Protein AF-A0A914Z5S1-F1 (afdb_monomer)

Foldseek 3Di:
DPDDPLLVVLVVLLVVLLVVLVVVVPPVLLVVLLLVCVVVVLVVVLCVQQVDDDCLQPLPDFSPCLQPQLSVLLLQLCCCQVLVQFAAKHWDKDQQPDPDPLDPDRIFIEIAAGDALFDLVCLDPPNVVPPNVVLQLVQLLQLVVLVCVSVVHDHDSVSNSVLSVLLVVVRSCSSPQLHDDPVRVVPQVLQFDKDFLLPQPQDSHNSLSNVVSNCVSVVNCPDDSVCNRRGIHTYNHSVSSVVVSVVCVVSDSRSVSNNSSSSSSLSCSVSTNGPDPPNDRSNPRDDPPDDDDDPPPDDDPDDDDPQDPPLQRVDDSPDSVNSSSVSVVVSCVPSVVSVVVVVCCVVQVDPVSNVVVVD

Sequence (359 aa):
MLQSSAINKTLSFYSACKKKSKAKMDKNFKEIKKDGSIVTEILKKFETLTGYKFNWCDMNAINNNAGDPKILAKALAYLSIEYFVDTLVSPSVDVNPKRDSRFASNFSLNFGQSGLTFLKPYYQPGVWEKFTYPTIKKNMLQLFKDYANLVGIECKLGVLEYHIENAIEFEHNLAMNFSATDDELRNNSREINPMEIGEIPYQFLDWKIYVSEISNLTGVNFIDESEIEKYWIMMSEPKKMEELEKYLTKVGMDTVVKYLYYRLLLSQVDDLVYENDKYIPLQKFETSNFGGGQKRKNGNINKFDEDDDPFMSKFGDKDSEAAEIRCTSFTMSYFSYANSRIFTETLYPTSAARTAFKK

Solvent-accessible surface area (backbone atoms only — not comparable to full-atom values): 20781 Å² total; per-residue (Å²): 131,88,82,42,74,61,46,54,49,48,52,50,49,36,54,50,43,37,51,51,51,52,37,67,64,36,74,65,39,54,58,75,28,56,70,29,58,70,58,54,51,54,51,49,50,52,25,68,75,47,67,48,67,96,46,68,53,41,89,81,64,71,48,90,62,46,81,37,21,58,38,48,15,49,48,52,29,47,32,34,71,78,64,68,43,38,40,82,55,24,81,46,77,45,72,39,91,65,90,42,88,91,47,93,48,74,52,33,50,32,38,40,54,48,40,67,78,54,58,66,75,49,66,35,88,75,39,18,77,74,51,40,50,61,49,51,54,54,49,51,53,49,52,52,49,42,49,26,61,51,74,70,49,84,58,53,64,72,46,35,50,52,54,48,51,53,35,52,52,49,51,47,44,44,54,69,72,36,33,80,50,76,75,54,64,70,40,62,75,60,42,64,39,74,42,33,51,66,68,58,83,67,69,72,41,31,56,62,54,23,53,50,42,44,29,59,76,70,70,47,84,86,69,60,80,93,48,44,49,70,38,66,33,28,36,29,50,61,71,33,52,55,53,40,49,60,44,48,69,73,69,36,38,51,50,52,53,51,38,52,51,51,54,53,52,56,74,43,48,91,56,57,58,72,95,54,98,77,72,75,70,69,67,81,60,62,87,73,94,72,83,80,91,75,81,80,73,92,65,84,87,65,83,78,58,98,68,67,51,86,86,66,51,79,47,55,86,80,45,75,62,41,35,49,53,52,28,48,50,50,40,48,70,79,34,40,68,45,46,50,48,54,51,48,47,67,79,28,73,45,72,67,52,50,53,64,71,76,110

Organism: NCBI:txid310955

Structure (mmCIF, N/CA/C/O backbone):
data_AF-A0A914Z5S1-F1
#
_entry.id   AF-A0A914Z5S1-F1
#
loop_
_atom_site.group_PDB
_atom_site.id
_atom_site.type_symbol
_atom_site.label_atom_id
_atom_site.label_alt_id
_atom_site.label_comp_id
_atom_site.label_asym_id
_atom_site.label_entity_id
_atom_site.label_seq_id
_atom_site.pdbx_PDB_ins_code
_atom_site.Cartn_x
_atom_site.Cartn_y
_atom_site.Cartn_z
_atom_site.occupancy
_atom_site.B_iso_or_equiv
_atom_site.auth_seq_id
_atom_site.auth_comp_id
_atom_site.auth_asym_id
_atom_site.auth_atom_id
_atom_site.pdbx_PDB_model_num
ATOM 1 N N . MET A 1 1 ? -3.632 1.318 -41.386 1.00 55.62 1 MET A N 1
ATOM 2 C CA . MET A 1 1 ? -3.160 1.016 -40.018 1.00 55.62 1 MET A CA 1
ATOM 3 C C . MET A 1 1 ? -3.079 -0.490 -39.865 1.00 55.62 1 MET A C 1
ATOM 5 O O . MET A 1 1 ? -4.090 -1.151 -40.057 1.00 55.62 1 MET A O 1
ATOM 9 N N . LEU A 1 2 ? -1.900 -1.040 -39.575 1.00 54.38 2 LEU A N 1
ATOM 10 C CA . LEU A 1 2 ? -1.790 -2.448 -39.183 1.00 54.38 2 LEU A CA 1
ATOM 11 C C . LEU A 1 2 ? -2.289 -2.544 -37.737 1.00 54.38 2 LEU A C 1
ATOM 13 O O . LEU A 1 2 ? -1.541 -2.232 -36.811 1.00 54.38 2 LEU A O 1
ATOM 17 N N . GLN A 1 3 ? -3.568 -2.883 -37.553 1.00 68.94 3 GLN A N 1
ATOM 18 C CA . GLN A 1 3 ? -4.166 -3.033 -36.226 1.00 68.94 3 GLN A CA 1
ATOM 19 C C . GLN A 1 3 ? -3.480 -4.186 -35.492 1.00 68.94 3 GLN A C 1
ATOM 21 O O . GLN A 1 3 ? -3.698 -5.358 -35.787 1.00 68.94 3 GLN A O 1
ATOM 26 N N . SER A 1 4 ? -2.602 -3.845 -34.553 1.00 85.06 4 SER A N 1
ATOM 27 C CA . SER A 1 4 ? -2.010 -4.817 -33.644 1.00 85.06 4 SER A CA 1
ATOM 28 C C . SER A 1 4 ? -2.976 -5.111 -32.498 1.00 85.06 4 SER A C 1
ATOM 30 O O . SER A 1 4 ? -3.783 -4.262 -32.113 1.00 85.06 4 SER A O 1
ATOM 32 N N . SER A 1 5 ? -2.849 -6.296 -31.899 1.00 91.06 5 SER A N 1
ATOM 33 C CA . SER A 1 5 ? -3.592 -6.655 -30.682 1.00 91.06 5 SER A CA 1
ATOM 34 C C . SER A 1 5 ? -3.418 -5.606 -29.571 1.00 91.06 5 SER A C 1
ATOM 36 O O . SER A 1 5 ? -4.389 -5.236 -28.917 1.00 91.06 5 SER A O 1
ATOM 38 N N . ALA A 1 6 ? -2.210 -5.047 -29.418 1.00 88.44 6 ALA A N 1
ATOM 39 C CA . ALA A 1 6 ? -1.930 -3.991 -28.445 1.00 88.44 6 ALA A CA 1
ATOM 40 C C . ALA A 1 6 ? -2.743 -2.712 -28.710 1.00 88.44 6 ALA A C 1
ATOM 42 O O . ALA A 1 6 ? -3.385 -2.209 -27.794 1.00 88.44 6 ALA A O 1
ATOM 43 N N . ILE A 1 7 ? -2.786 -2.232 -29.960 1.00 90.50 7 ILE A N 1
ATOM 44 C CA . ILE A 1 7 ? -3.586 -1.052 -30.334 1.00 90.50 7 ILE A CA 1
ATOM 45 C C . ILE A 1 7 ? -5.075 -1.313 -30.077 1.00 90.50 7 ILE A C 1
ATOM 47 O O . ILE A 1 7 ? -5.753 -0.476 -29.483 1.00 90.50 7 ILE A O 1
ATOM 51 N N . ASN A 1 8 ? -5.581 -2.490 -30.453 1.00 92.19 8 ASN A N 1
ATOM 52 C CA . ASN A 1 8 ? -6.988 -2.839 -30.243 1.00 92.19 8 ASN A CA 1
ATOM 53 C C . ASN A 1 8 ? -7.356 -2.895 -28.752 1.00 92.19 8 ASN A C 1
ATOM 55 O O . ASN A 1 8 ? -8.430 -2.423 -28.372 1.00 92.19 8 ASN A O 1
ATOM 59 N N . LYS A 1 9 ? -6.465 -3.408 -27.892 1.00 92.62 9 LYS A N 1
ATOM 60 C CA . LYS A 1 9 ? -6.649 -3.387 -26.433 1.00 92.62 9 LYS A CA 1
ATOM 61 C C . LYS A 1 9 ? -6.649 -1.963 -25.878 1.00 92.62 9 LYS A C 1
ATOM 63 O O . LYS A 1 9 ? -7.529 -1.645 -25.085 1.00 92.62 9 LYS A O 1
ATOM 68 N N . THR A 1 10 ? -5.741 -1.094 -26.327 1.00 91.62 10 THR A N 1
ATOM 69 C CA . THR A 1 10 ? -5.708 0.321 -25.915 1.00 91.62 10 THR A CA 1
ATOM 70 C C . THR A 1 10 ? -6.996 1.051 -26.286 1.00 91.62 10 THR A C 1
ATOM 72 O O . THR A 1 10 ? -7.574 1.734 -25.444 1.00 91.62 10 THR A O 1
ATOM 75 N N . LEU A 1 11 ? -7.492 0.863 -27.513 1.00 92.06 11 LEU A N 1
ATOM 76 C CA . LEU A 1 11 ? -8.757 1.455 -27.957 1.00 92.06 11 LEU A CA 1
ATOM 77 C C . LEU A 1 11 ? -9.951 0.898 -27.170 1.00 92.06 11 LEU A C 1
ATOM 79 O O . LEU A 1 11 ? -10.807 1.663 -26.733 1.00 92.06 11 LEU A O 1
ATOM 83 N N . SER A 1 12 ? -9.981 -0.415 -26.927 1.00 93.06 12 SER A N 1
ATOM 84 C CA . SER A 1 12 ? -11.036 -1.055 -26.128 1.00 93.06 12 SER A CA 1
ATOM 85 C C . SER A 1 12 ? -11.049 -0.533 -24.690 1.00 93.06 12 SER A C 1
ATOM 87 O O . SER A 1 12 ? -12.112 -0.195 -24.169 1.00 93.06 12 SER A O 1
ATOM 89 N N . PHE A 1 13 ? -9.872 -0.399 -24.067 1.00 91.62 13 PHE A N 1
ATOM 90 C CA . PHE A 1 13 ? -9.722 0.192 -22.739 1.00 91.62 13 PHE A CA 1
ATOM 91 C C . PHE A 1 13 ? -10.191 1.649 -22.721 1.00 91.62 13 PHE A C 1
ATOM 93 O O . PHE A 1 13 ? -10.981 2.023 -21.859 1.00 91.62 13 PHE A O 1
ATOM 100 N N . TYR A 1 14 ? -9.767 2.465 -23.691 1.00 90.19 14 TYR A N 1
ATOM 101 C CA . TYR A 1 14 ? -10.194 3.861 -23.813 1.00 90.19 14 TYR A CA 1
ATOM 102 C C . TYR A 1 14 ? -11.722 3.985 -23.890 1.00 90.19 14 TYR A C 1
ATOM 104 O O . TYR A 1 14 ? -12.332 4.757 -23.147 1.00 90.19 14 TYR A O 1
ATOM 112 N N . SER A 1 15 ? -12.362 3.187 -24.752 1.00 89.81 15 SER A N 1
ATOM 113 C CA . SER A 1 15 ? -13.819 3.169 -24.901 1.00 89.81 15 SER A CA 1
ATOM 114 C C . SER A 1 15 ? -14.530 2.706 -23.628 1.00 89.81 15 SER A C 1
ATOM 116 O O . SER A 1 15 ? -15.514 3.329 -23.223 1.00 89.81 15 SER A O 1
ATOM 118 N N . ALA A 1 16 ? -14.027 1.656 -22.971 1.00 85.38 16 ALA A N 1
ATOM 119 C CA . ALA A 1 16 ? -14.568 1.169 -21.704 1.00 85.38 16 ALA A CA 1
ATOM 120 C C . ALA A 1 16 ? -14.431 2.218 -20.589 1.00 85.38 16 ALA A C 1
ATOM 122 O O . ALA A 1 16 ? -15.398 2.477 -19.874 1.00 85.38 16 ALA A O 1
ATOM 123 N N . CYS A 1 17 ? -13.276 2.883 -20.498 1.00 82.31 17 CYS A N 1
ATOM 124 C CA . CYS A 1 17 ? -13.044 3.986 -19.575 1.00 82.31 17 CYS A CA 1
ATOM 125 C C . CYS A 1 17 ? -14.035 5.125 -19.819 1.00 82.31 17 CYS A C 1
ATOM 127 O O . CYS A 1 17 ? -14.708 5.548 -18.886 1.00 82.31 17 CYS A O 1
ATOM 129 N N . LYS A 1 18 ? -14.210 5.581 -21.068 1.00 83.62 18 LYS A N 1
ATOM 130 C CA . LYS A 1 18 ? -15.176 6.647 -21.386 1.00 83.62 18 LYS A CA 1
ATOM 131 C C . LYS A 1 18 ? -16.593 6.256 -21.000 1.00 83.62 18 LYS A C 1
ATOM 133 O O . LYS A 1 18 ? -17.319 7.077 -20.448 1.00 83.62 18 LYS A O 1
ATOM 138 N N . LYS A 1 19 ? -16.985 5.008 -21.274 1.00 80.50 19 LYS A N 1
ATOM 139 C CA . LYS A 1 19 ? -18.296 4.482 -20.884 1.00 80.50 19 LYS A CA 1
ATOM 140 C C . LYS A 1 19 ? -18.457 4.473 -19.362 1.00 80.50 19 LYS A C 1
ATOM 142 O O . LYS A 1 19 ? -19.482 4.944 -18.884 1.00 80.50 19 LYS A O 1
ATOM 147 N N . LYS A 1 20 ? -17.455 4.003 -18.607 1.00 73.75 20 LYS A N 1
ATOM 148 C CA . LYS A 1 20 ? -17.467 3.998 -17.131 1.00 73.75 20 LYS A CA 1
ATOM 149 C C . LYS A 1 20 ? -17.501 5.420 -16.563 1.00 73.75 20 LYS A C 1
ATOM 151 O O . LYS A 1 20 ? -18.291 5.684 -15.667 1.00 73.75 20 LYS A O 1
ATOM 156 N N . SER A 1 21 ? -16.701 6.339 -17.101 1.00 72.31 21 SER A N 1
ATOM 157 C CA . SER A 1 21 ? -16.663 7.746 -16.686 1.00 72.31 21 SER A CA 1
ATOM 158 C C . SER A 1 21 ? -17.982 8.464 -16.957 1.00 72.31 21 SER A C 1
ATOM 160 O O . SER A 1 21 ? -18.424 9.221 -16.109 1.00 72.31 21 SER A O 1
ATOM 162 N N . LYS A 1 22 ? -18.647 8.191 -18.087 1.00 70.12 22 LYS A N 1
ATOM 163 C CA . LYS A 1 22 ? -20.003 8.698 -18.349 1.00 70.12 22 LYS A CA 1
ATOM 164 C C . LYS A 1 22 ? -21.033 8.066 -17.416 1.00 70.12 22 LYS A C 1
ATOM 166 O O . LYS A 1 22 ? -21.823 8.783 -16.826 1.00 70.12 22 LYS A O 1
ATOM 171 N N . ALA A 1 23 ? -20.971 6.749 -17.211 1.00 66.44 23 ALA A N 1
ATOM 172 C CA . ALA A 1 23 ? -21.871 6.060 -16.290 1.00 66.44 23 ALA A CA 1
ATOM 173 C C . ALA A 1 23 ? -21.742 6.593 -14.855 1.00 66.44 23 ALA A C 1
ATOM 175 O O . ALA A 1 23 ? -22.764 6.773 -14.212 1.00 66.44 23 ALA A O 1
ATOM 176 N N . LYS A 1 24 ? -20.529 6.926 -14.376 1.00 63.53 24 LYS A N 1
ATOM 177 C CA . LYS A 1 24 ? -20.300 7.613 -13.085 1.00 63.53 24 LYS A CA 1
ATOM 178 C C . LYS A 1 24 ? -21.161 8.875 -12.912 1.00 63.53 24 LYS A C 1
ATOM 180 O O . LYS A 1 24 ? -21.503 9.213 -11.784 1.00 63.53 24 LYS A O 1
ATOM 185 N N . MET A 1 25 ? -21.504 9.544 -14.012 1.00 62.25 25 MET A N 1
ATOM 186 C CA . MET A 1 25 ? -22.325 10.758 -14.045 1.00 62.25 25 MET A CA 1
ATOM 187 C C . MET A 1 25 ? -23.833 10.453 -14.094 1.00 62.25 25 MET A C 1
ATOM 189 O O . MET A 1 25 ? -24.650 11.333 -13.828 1.00 62.25 25 MET A O 1
ATOM 193 N N . ASP A 1 26 ? -24.213 9.208 -14.391 1.00 59.75 26 ASP A N 1
ATOM 194 C CA . ASP A 1 26 ? -25.596 8.748 -14.448 1.00 59.75 26 ASP A CA 1
ATOM 195 C C . ASP A 1 26 ? -26.050 8.186 -13.090 1.00 59.75 26 ASP A C 1
ATOM 197 O O . ASP A 1 26 ? -25.311 7.491 -12.387 1.00 59.75 26 ASP A O 1
ATOM 201 N N . LYS A 1 27 ? -27.329 8.397 -12.742 1.00 60.88 27 LYS A N 1
ATOM 202 C CA . LYS A 1 27 ? -27.965 7.813 -11.540 1.00 60.88 27 LYS A CA 1
ATOM 203 C C . LYS A 1 27 ? -27.765 6.292 -11.432 1.00 60.88 27 LYS A C 1
ATOM 205 O O . LYS A 1 27 ? -27.622 5.776 -10.326 1.00 60.88 27 LYS A O 1
ATOM 210 N N . ASN A 1 28 ? -27.664 5.606 -12.570 1.00 59.41 28 ASN A N 1
ATOM 211 C CA . ASN A 1 28 ? -27.449 4.163 -12.657 1.00 59.41 28 ASN A CA 1
ATOM 212 C C . ASN A 1 28 ? -26.145 3.701 -11.985 1.00 59.41 28 ASN A C 1
ATOM 214 O O . ASN A 1 28 ? -26.068 2.571 -11.522 1.00 59.41 28 ASN A O 1
ATOM 218 N N . PHE A 1 29 ? -25.108 4.539 -11.897 1.00 61.66 29 PHE A N 1
ATOM 219 C CA . PHE A 1 29 ? -23.859 4.135 -11.245 1.00 61.66 29 PHE A CA 1
ATOM 220 C C . PHE A 1 29 ? -23.930 4.195 -9.720 1.00 61.66 29 PHE A C 1
ATOM 222 O O . PHE A 1 29 ? -23.341 3.342 -9.058 1.00 61.66 29 PHE A O 1
ATOM 229 N N . LYS A 1 30 ? -24.713 5.134 -9.164 1.00 66.44 30 LYS A N 1
ATOM 230 C CA . LYS A 1 30 ? -25.079 5.098 -7.739 1.00 66.44 30 LYS A CA 1
ATOM 231 C C . LYS A 1 30 ? -25.896 3.837 -7.431 1.00 66.44 30 LYS A C 1
ATOM 233 O O . LYS A 1 30 ? -25.696 3.250 -6.379 1.00 66.44 30 LYS A O 1
ATOM 238 N N . GLU A 1 31 ? -26.747 3.378 -8.355 1.00 66.81 31 GLU A N 1
ATOM 239 C CA . GLU A 1 31 ? -27.490 2.115 -8.207 1.00 66.81 31 GLU A CA 1
ATOM 240 C C . GLU A 1 31 ? -26.593 0.872 -8.280 1.00 66.81 31 GLU A C 1
ATOM 242 O O . GLU A 1 31 ? -26.719 0.002 -7.425 1.00 66.81 31 GLU A O 1
ATOM 247 N N . ILE A 1 32 ? -25.648 0.811 -9.227 1.00 66.06 32 ILE A N 1
ATOM 248 C CA . ILE A 1 32 ? -24.694 -0.312 -9.363 1.00 66.06 32 ILE A CA 1
ATOM 249 C C . ILE A 1 32 ? -23.839 -0.491 -8.102 1.00 66.06 32 ILE A C 1
ATOM 251 O O . ILE A 1 32 ? -23.458 -1.607 -7.774 1.00 66.06 32 ILE A O 1
ATOM 255 N N . LYS A 1 33 ? -23.524 0.602 -7.402 1.00 70.50 33 LYS A N 1
ATOM 256 C CA . LYS A 1 33 ? -22.693 0.585 -6.189 1.00 70.50 33 LYS A CA 1
ATOM 257 C C . LYS A 1 33 ? -23.486 0.554 -4.894 1.00 70.50 33 LYS A C 1
ATOM 259 O O . LYS A 1 33 ? -22.891 0.440 -3.827 1.00 70.50 33 LYS A O 1
ATOM 264 N N . LYS A 1 34 ? -24.812 0.677 -4.973 1.00 70.50 34 LYS A N 1
ATOM 265 C CA . LYS A 1 34 ? -25.685 0.852 -3.808 1.00 70.50 34 LYS A CA 1
ATOM 266 C C . LYS A 1 34 ? -25.568 -0.293 -2.808 1.00 70.50 34 LYS A C 1
ATOM 268 O O . LYS A 1 34 ? -25.746 -0.065 -1.619 1.00 70.50 34 LYS A O 1
ATOM 273 N N . ASP A 1 35 ? -25.306 -1.502 -3.290 1.00 74.19 35 ASP A N 1
ATOM 274 C CA . ASP A 1 35 ? -25.168 -2.687 -2.444 1.00 74.19 35 ASP A CA 1
ATOM 275 C C . ASP A 1 35 ? -23.749 -2.895 -1.895 1.00 74.19 35 ASP A C 1
ATOM 277 O O . ASP A 1 35 ? -23.543 -3.782 -1.071 1.00 74.19 35 ASP A O 1
ATOM 281 N N . GLY A 1 36 ? -22.770 -2.103 -2.348 1.00 77.75 36 GLY A N 1
ATOM 282 C CA . GLY A 1 36 ? -21.385 -2.184 -1.894 1.00 77.75 36 GLY A CA 1
ATOM 283 C C . GLY A 1 36 ? -20.659 -3.473 -2.247 1.00 77.75 36 GLY A C 1
ATOM 284 O O . GLY A 1 36 ? -19.553 -3.689 -1.754 1.00 77.75 36 GLY A O 1
ATOM 285 N N . SER A 1 37 ? -21.247 -4.312 -3.101 1.00 84.38 37 SER A N 1
ATOM 286 C CA . SE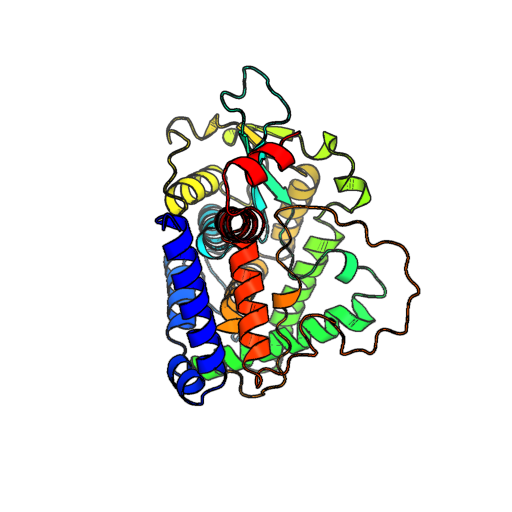R A 1 37 ? -20.810 -5.688 -3.354 1.00 84.38 37 SER A CA 1
ATOM 287 C C . SER A 1 37 ? -19.323 -5.804 -3.685 1.00 84.38 37 SER A C 1
ATOM 289 O O . SER A 1 37 ? -18.647 -6.660 -3.120 1.00 84.38 37 SER A O 1
ATOM 291 N N . ILE A 1 38 ? -18.792 -4.906 -4.522 1.00 83.25 38 ILE A N 1
ATOM 292 C CA . ILE A 1 38 ? -17.368 -4.871 -4.897 1.00 83.25 38 ILE A CA 1
ATOM 293 C C . ILE A 1 38 ? -16.481 -4.667 -3.662 1.00 83.25 38 ILE A C 1
ATOM 295 O O . ILE A 1 38 ? -15.580 -5.464 -3.402 1.00 83.25 38 ILE A O 1
ATOM 299 N N . VAL A 1 39 ? -16.746 -3.620 -2.877 1.00 86.00 39 VAL A N 1
ATOM 300 C CA . VAL A 1 39 ? -15.931 -3.283 -1.702 1.00 86.00 39 VAL A CA 1
ATOM 301 C C . VAL A 1 39 ? -16.059 -4.372 -0.637 1.00 86.00 39 VAL A C 1
ATOM 303 O O . VAL A 1 39 ? -15.055 -4.817 -0.083 1.00 86.00 39 VAL A O 1
ATOM 306 N N . THR A 1 40 ? -17.273 -4.863 -0.387 1.00 89.06 40 THR A N 1
ATOM 307 C CA . THR A 1 40 ? -17.513 -5.936 0.583 1.00 89.06 40 THR A CA 1
ATOM 308 C C . THR A 1 40 ? -16.845 -7.247 0.166 1.00 89.06 40 THR A C 1
ATOM 310 O O . THR A 1 40 ? -16.296 -7.942 1.021 1.00 89.06 40 THR A O 1
ATOM 313 N N . GLU A 1 41 ? -16.834 -7.596 -1.124 1.00 91.38 41 GLU A N 1
ATOM 314 C CA . GLU A 1 41 ? -16.133 -8.784 -1.626 1.00 91.38 41 GLU A CA 1
ATOM 315 C C . GLU A 1 41 ? -14.620 -8.669 -1.413 1.00 91.38 41 GLU A C 1
ATOM 317 O O . GLU A 1 41 ? -13.997 -9.612 -0.923 1.00 91.38 41 GLU A O 1
ATOM 322 N N . ILE A 1 42 ? -14.035 -7.512 -1.731 1.00 91.50 42 ILE A N 1
ATOM 323 C CA . ILE A 1 42 ? -12.602 -7.242 -1.556 1.00 91.50 42 ILE A CA 1
ATOM 324 C C . ILE A 1 42 ? -12.199 -7.366 -0.086 1.00 91.50 42 ILE A C 1
ATOM 326 O O . ILE A 1 42 ? -11.251 -8.087 0.240 1.00 91.50 42 ILE A O 1
ATOM 330 N N . LEU A 1 43 ? -12.948 -6.722 0.811 1.00 92.56 43 LEU A N 1
ATOM 331 C CA . LEU A 1 43 ? -12.684 -6.796 2.245 1.00 92.56 43 LEU A CA 1
ATOM 332 C C . LEU A 1 43 ? -12.876 -8.216 2.773 1.00 92.56 43 LEU A C 1
ATOM 334 O O . LEU A 1 43 ? -12.029 -8.700 3.514 1.00 92.56 43 LEU A O 1
ATOM 338 N N . LYS A 1 44 ? -13.913 -8.939 2.335 1.00 93.25 44 LYS A N 1
ATOM 339 C CA . LYS A 1 44 ? -14.130 -10.338 2.729 1.00 93.25 44 LYS A CA 1
ATOM 340 C C . LYS A 1 44 ? -13.016 -11.265 2.242 1.00 93.25 44 LYS A C 1
ATOM 342 O O . LYS A 1 44 ? -12.648 -12.191 2.966 1.00 93.25 44 LYS A O 1
ATOM 347 N N . LYS A 1 45 ? -12.465 -11.044 1.044 1.00 95.19 45 LYS A N 1
ATOM 348 C CA . LYS A 1 45 ? -11.281 -11.777 0.564 1.00 95.19 45 LYS A CA 1
ATOM 349 C C . LYS A 1 45 ? -10.078 -11.503 1.460 1.00 95.19 45 LYS A C 1
ATOM 351 O O . LYS A 1 45 ? -9.427 -12.455 1.882 1.00 95.19 45 LYS A O 1
ATOM 356 N N . PHE A 1 46 ? -9.848 -10.241 1.823 1.00 95.56 46 PHE A N 1
ATOM 357 C CA . PHE A 1 46 ? -8.792 -9.874 2.766 1.00 95.56 46 PHE A CA 1
ATOM 358 C C . PHE A 1 46 ? -9.001 -10.521 4.146 1.00 95.56 46 PHE A C 1
ATOM 360 O O . PHE A 1 46 ? -8.072 -11.133 4.673 1.00 95.56 46 PHE A O 1
ATOM 367 N N . GLU A 1 47 ? -10.225 -10.504 4.689 1.00 95.00 47 GLU A N 1
ATOM 368 C CA . GLU A 1 47 ? -10.569 -11.207 5.936 1.00 95.00 47 GLU A CA 1
ATOM 369 C C . GLU A 1 47 ? -10.332 -12.715 5.837 1.00 95.00 47 GLU A C 1
ATOM 371 O O . GLU A 1 47 ? -9.893 -13.339 6.795 1.00 95.00 47 GLU A O 1
ATOM 376 N N . THR A 1 48 ? -10.662 -13.327 4.699 1.00 95.25 48 THR A N 1
ATOM 377 C CA . THR A 1 48 ? -10.531 -14.778 4.501 1.00 95.25 48 THR A CA 1
ATOM 378 C C . THR A 1 48 ? -9.064 -15.186 4.421 1.00 95.25 48 THR A C 1
ATOM 380 O O . THR A 1 48 ? -8.677 -16.200 4.996 1.00 95.25 48 THR A O 1
ATOM 383 N N . LEU A 1 49 ? -8.247 -14.384 3.735 1.00 94.50 49 LEU A N 1
ATOM 384 C CA . LEU A 1 49 ? -6.814 -14.617 3.588 1.00 94.50 49 LEU A CA 1
ATOM 385 C C . LEU A 1 49 ? -6.067 -14.463 4.917 1.00 94.50 49 LEU A C 1
ATOM 387 O O . LEU A 1 49 ? -5.159 -15.238 5.216 1.00 94.50 49 LEU A O 1
ATOM 391 N N . THR A 1 50 ? -6.431 -13.443 5.693 1.00 95.25 50 THR A N 1
ATOM 392 C CA . THR A 1 50 ? -5.651 -13.012 6.861 1.00 95.25 50 THR A CA 1
ATOM 393 C C . THR A 1 50 ? -6.272 -13.432 8.193 1.00 95.25 50 THR A C 1
ATOM 395 O O . THR A 1 50 ? -5.604 -13.492 9.218 1.00 95.25 50 THR A O 1
ATOM 398 N N . GLY A 1 51 ? -7.574 -13.701 8.229 1.00 94.12 51 GLY A N 1
ATOM 399 C CA . GLY A 1 51 ? -8.328 -13.827 9.475 1.00 94.12 51 GLY A CA 1
ATOM 400 C C . GLY A 1 51 ? -8.521 -12.502 10.222 1.00 94.12 51 GLY A C 1
ATOM 401 O O . GLY A 1 51 ? -9.203 -12.495 11.249 1.00 94.12 51 GLY A O 1
ATOM 402 N N . TYR A 1 52 ? -7.970 -11.387 9.729 1.00 95.12 52 TYR A N 1
ATOM 403 C CA . TYR A 1 52 ? -8.195 -10.068 10.306 1.00 95.12 52 TYR A CA 1
ATOM 404 C C . TYR A 1 52 ? -9.644 -9.651 10.109 1.00 95.12 52 TYR A C 1
ATOM 406 O O . TYR A 1 52 ? -10.213 -9.833 9.038 1.00 95.12 52 TYR A O 1
ATOM 414 N N . LYS A 1 53 ? -10.241 -9.060 11.137 1.00 91.88 53 LYS A N 1
ATOM 415 C CA . LYS A 1 53 ? -11.606 -8.555 11.136 1.00 91.88 53 LYS A CA 1
ATOM 416 C C . LYS A 1 53 ? -11.627 -7.049 11.014 1.00 91.88 53 LYS A C 1
ATOM 418 O O . LYS A 1 53 ? -10.857 -6.348 11.674 1.00 91.88 53 LYS A O 1
ATOM 423 N N . PHE A 1 54 ? -12.560 -6.562 10.207 1.00 89.50 54 PHE A N 1
ATOM 424 C CA . PHE A 1 54 ? -12.888 -5.150 10.182 1.00 89.50 54 PHE A CA 1
ATOM 425 C C . PHE A 1 54 ? -13.560 -4.748 11.506 1.00 89.50 54 PHE A C 1
ATOM 427 O O . PHE A 1 54 ? -14.730 -5.045 11.741 1.00 89.50 54 PHE A O 1
ATOM 434 N N . ASN A 1 55 ? -12.819 -4.077 12.390 1.00 89.44 55 ASN A N 1
ATOM 435 C CA . ASN A 1 55 ? -13.254 -3.762 13.755 1.00 89.44 55 ASN A CA 1
ATOM 436 C C . ASN A 1 55 ? -13.162 -2.267 14.111 1.00 89.44 55 ASN A C 1
ATOM 438 O O . ASN A 1 55 ? -12.975 -1.904 15.267 1.00 89.44 55 ASN A O 1
ATOM 442 N N . TRP A 1 56 ? -13.315 -1.381 13.128 1.00 91.19 56 TRP A N 1
ATOM 443 C CA . TRP A 1 56 ? -13.219 0.076 13.310 1.00 91.19 56 TRP A CA 1
ATOM 444 C C . TRP A 1 56 ? -14.322 0.699 14.182 1.00 91.19 56 TRP A C 1
ATOM 446 O O . TRP A 1 56 ? -14.222 1.863 14.560 1.00 91.19 56 TRP A O 1
ATOM 456 N N . CYS A 1 57 ? -15.374 -0.057 14.492 1.00 89.75 57 CYS A N 1
ATOM 457 C CA . CYS A 1 57 ? -16.548 0.425 15.223 1.00 89.75 57 CYS A CA 1
ATOM 458 C C . CYS A 1 57 ? -16.691 -0.190 16.621 1.00 89.75 57 CYS A C 1
ATOM 460 O O . CYS A 1 57 ? -17.667 0.092 17.315 1.00 89.75 57 CYS A O 1
ATOM 462 N N . ASP A 1 58 ? -15.712 -0.992 17.047 1.00 89.31 58 ASP A N 1
ATOM 463 C CA . ASP A 1 58 ? -15.684 -1.634 18.357 1.00 89.31 58 ASP A CA 1
ATOM 464 C C . ASP A 1 58 ? -14.340 -1.378 19.050 1.00 89.31 58 ASP A C 1
ATOM 466 O O . ASP A 1 58 ? -13.294 -1.859 18.620 1.00 89.31 58 ASP A O 1
ATOM 470 N N . MET A 1 59 ? -14.403 -0.647 20.165 1.00 85.25 59 MET A N 1
ATOM 471 C CA . MET A 1 59 ? -13.248 -0.261 20.976 1.00 85.25 59 MET A CA 1
ATOM 472 C C . MET A 1 59 ? -12.522 -1.462 21.602 1.00 85.25 59 MET A C 1
ATOM 474 O O . MET A 1 59 ? -11.333 -1.376 21.900 1.00 85.25 59 MET A O 1
ATOM 478 N N . ASN A 1 60 ? -13.236 -2.567 21.834 1.00 84.94 60 ASN A N 1
ATOM 479 C CA . ASN A 1 60 ? -12.716 -3.741 22.538 1.00 84.94 60 ASN A CA 1
ATOM 480 C C . ASN A 1 60 ? -12.393 -4.904 21.598 1.00 84.94 60 ASN A C 1
ATOM 482 O O . ASN A 1 60 ? -11.838 -5.913 22.036 1.00 84.94 60 ASN A O 1
ATOM 486 N N . ALA A 1 61 ? -12.761 -4.800 20.322 1.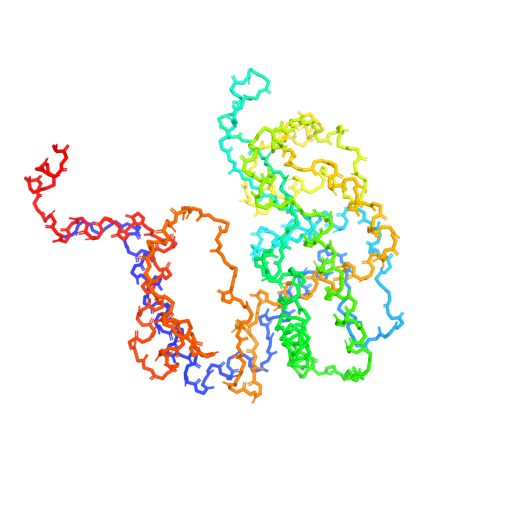00 84.62 61 ALA A N 1
ATOM 487 C CA . ALA A 1 61 ? -12.466 -5.840 19.359 1.00 84.62 61 ALA A CA 1
ATOM 488 C C . ALA A 1 61 ? -10.965 -5.871 19.077 1.00 84.62 61 ALA A C 1
ATOM 490 O O . ALA A 1 61 ? -10.378 -4.877 18.655 1.00 84.62 61 ALA A O 1
ATOM 491 N N . ILE A 1 62 ? -10.364 -7.046 19.244 1.00 80.94 62 ILE A N 1
ATOM 492 C CA . ILE A 1 62 ? -8.948 -7.286 18.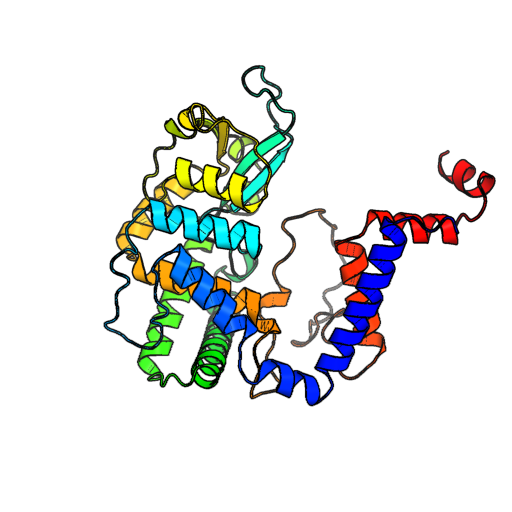980 1.00 80.94 62 ILE A CA 1
ATOM 493 C C . ILE A 1 62 ? -8.830 -8.330 17.878 1.00 80.94 62 ILE A C 1
ATOM 495 O O . ILE A 1 62 ? -9.518 -9.353 17.872 1.00 80.94 62 ILE A O 1
ATOM 499 N N . ASN A 1 63 ? -7.909 -8.089 16.955 1.00 87.75 63 ASN A N 1
ATOM 500 C CA . ASN A 1 63 ? -7.475 -9.097 16.004 1.00 87.75 63 ASN A CA 1
ATOM 501 C C . ASN A 1 63 ? -6.531 -10.093 16.695 1.00 87.75 63 ASN A C 1
ATOM 503 O O . ASN A 1 63 ? -5.336 -9.840 16.814 1.00 87.75 63 ASN A O 1
ATOM 507 N N . ASN A 1 64 ? -7.062 -11.235 17.145 1.00 81.31 64 ASN A N 1
ATOM 508 C CA . ASN A 1 64 ? -6.310 -12.234 17.928 1.00 81.31 64 ASN A CA 1
ATOM 509 C C . ASN A 1 64 ? -5.031 -12.747 17.243 1.00 81.31 64 ASN A C 1
ATOM 511 O O . ASN A 1 64 ? -4.086 -13.132 17.923 1.00 81.31 64 ASN A O 1
ATOM 515 N N . ASN A 1 65 ? -4.988 -12.712 15.910 1.00 86.56 65 ASN A N 1
ATOM 516 C CA . ASN A 1 65 ? -3.843 -13.156 15.120 1.00 86.56 65 ASN A CA 1
ATOM 517 C C . ASN A 1 65 ? -2.999 -11.994 14.567 1.00 86.56 65 ASN A C 1
ATOM 519 O O . ASN A 1 65 ? -2.124 -12.223 13.739 1.00 86.56 65 ASN A O 1
ATOM 523 N N . ALA A 1 66 ? -3.248 -10.747 14.989 1.00 86.50 66 ALA A N 1
ATOM 524 C CA . ALA A 1 66 ? -2.544 -9.570 14.466 1.00 86.50 66 ALA A CA 1
ATOM 525 C C . ALA A 1 66 ? -1.024 -9.640 14.658 1.00 86.50 66 ALA A C 1
ATOM 527 O O . ALA A 1 66 ? -0.279 -9.050 13.885 1.00 86.50 66 ALA A O 1
ATOM 528 N N . GLY A 1 67 ? -0.569 -10.358 15.688 1.00 88.81 67 GLY A N 1
ATOM 529 C CA . GLY A 1 67 ? 0.846 -10.567 15.982 1.00 88.81 67 GLY A CA 1
ATOM 530 C C . GLY A 1 67 ? 1.540 -11.656 15.166 1.00 88.81 67 GLY A C 1
ATOM 531 O O . GLY A 1 67 ? 2.732 -11.839 15.372 1.00 88.81 67 GLY A O 1
ATOM 532 N N . ASP A 1 68 ? 0.840 -12.399 14.302 1.00 96.06 68 ASP A N 1
ATOM 533 C CA . ASP A 1 68 ? 1.444 -13.492 13.530 1.00 96.06 68 ASP A CA 1
ATOM 534 C C . ASP A 1 68 ? 2.195 -12.946 12.293 1.00 96.06 68 ASP A C 1
ATOM 536 O O . ASP A 1 68 ? 1.552 -12.460 11.349 1.00 96.06 68 ASP A O 1
ATOM 540 N N . PRO A 1 69 ? 3.538 -13.069 12.233 1.00 97.06 69 PRO A N 1
ATOM 541 C CA . PRO A 1 69 ? 4.336 -12.573 11.109 1.00 97.06 69 PRO A CA 1
ATOM 542 C C . PRO A 1 69 ? 3.964 -13.207 9.763 1.00 97.06 69 PRO A C 1
ATOM 544 O O . PRO A 1 69 ? 4.139 -12.584 8.713 1.00 97.06 69 PRO A O 1
ATOM 547 N N . LYS A 1 70 ? 3.423 -14.433 9.774 1.00 98.00 70 LYS A N 1
ATOM 548 C CA . LYS A 1 70 ? 2.993 -15.160 8.571 1.00 98.00 70 LYS A CA 1
ATOM 549 C C . LYS A 1 70 ? 1.732 -14.562 7.977 1.00 98.00 70 LYS A C 1
ATOM 551 O O . LYS A 1 70 ? 1.585 -14.472 6.759 1.00 98.00 70 LYS A O 1
ATOM 556 N N . ILE A 1 71 ? 0.806 -14.163 8.842 1.00 97.75 71 ILE A N 1
ATOM 557 C CA . ILE A 1 71 ? -0.446 -13.538 8.427 1.00 97.75 71 ILE A CA 1
ATOM 558 C C . ILE A 1 71 ? -0.171 -12.119 7.938 1.00 97.75 71 ILE A C 1
ATOM 560 O O . ILE A 1 71 ? -0.708 -11.723 6.902 1.00 97.75 71 ILE A O 1
ATOM 564 N N . LEU A 1 72 ? 0.710 -11.379 8.620 1.00 97.81 72 LEU A N 1
ATOM 565 C CA . LEU A 1 72 ? 1.148 -10.074 8.137 1.00 97.81 72 LEU A CA 1
ATOM 566 C C . LEU A 1 72 ? 1.814 -10.183 6.758 1.00 97.81 72 LEU A C 1
ATOM 568 O O . LEU A 1 72 ? 1.463 -9.410 5.875 1.00 97.81 72 LEU A O 1
ATOM 572 N N . ALA A 1 73 ? 2.681 -11.175 6.534 1.00 98.06 73 ALA A N 1
ATOM 573 C CA . ALA A 1 73 ? 3.303 -11.423 5.231 1.00 98.06 73 ALA A CA 1
ATOM 574 C C . ALA A 1 73 ? 2.271 -11.574 4.107 1.00 98.06 73 ALA A C 1
ATOM 576 O O . ALA A 1 73 ? 2.344 -10.873 3.099 1.00 98.06 73 ALA A O 1
ATOM 577 N N . LYS A 1 74 ? 1.246 -12.404 4.317 1.00 97.88 74 LYS A N 1
ATOM 578 C CA . LYS A 1 74 ? 0.137 -12.560 3.364 1.00 97.88 74 LYS A CA 1
ATOM 579 C C . LYS A 1 74 ? -0.630 -11.262 3.142 1.00 97.88 74 LYS A C 1
ATOM 581 O O . LYS A 1 74 ? -0.953 -10.926 2.006 1.00 97.88 74 LYS A O 1
ATOM 586 N N . ALA A 1 75 ? -0.912 -10.530 4.220 1.00 98.00 75 ALA A N 1
ATOM 587 C CA . ALA A 1 75 ? -1.640 -9.269 4.158 1.00 98.00 75 ALA A CA 1
ATOM 588 C C . ALA A 1 75 ? -0.886 -8.223 3.324 1.00 98.00 75 ALA A C 1
ATOM 590 O O . ALA A 1 75 ? -1.475 -7.625 2.427 1.00 98.00 75 ALA A O 1
ATOM 591 N N . 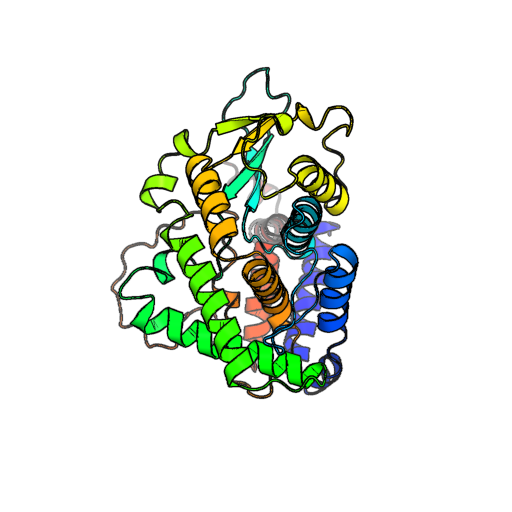LEU A 1 76 ? 0.411 -8.032 3.591 1.00 98.06 76 LEU A N 1
ATOM 592 C CA . LEU A 1 76 ? 1.245 -7.082 2.856 1.00 98.06 76 LEU A CA 1
ATOM 593 C C . LEU A 1 76 ? 1.375 -7.486 1.382 1.00 98.06 76 LEU A C 1
ATOM 595 O O . LEU A 1 76 ? 1.182 -6.642 0.512 1.00 98.06 76 LEU A O 1
ATOM 599 N N . ALA A 1 77 ? 1.622 -8.770 1.091 1.00 96.69 77 ALA A N 1
ATOM 600 C CA . ALA A 1 77 ? 1.785 -9.242 -0.288 1.00 96.69 77 ALA A CA 1
ATOM 601 C C . ALA A 1 77 ? 0.502 -9.042 -1.099 1.00 96.69 77 ALA A C 1
ATOM 603 O O . ALA A 1 77 ? 0.543 -8.534 -2.216 1.00 96.69 77 ALA A O 1
ATOM 604 N N . TYR A 1 78 ? -0.647 -9.379 -0.513 1.00 96.94 78 TYR A N 1
ATOM 605 C CA . TYR A 1 78 ? -1.945 -9.187 -1.148 1.00 96.94 78 TYR A CA 1
ATOM 606 C C . TYR A 1 78 ? -2.239 -7.711 -1.433 1.00 96.94 78 TYR A C 1
ATOM 608 O O . TYR A 1 78 ? -2.660 -7.378 -2.537 1.00 96.94 78 TYR A O 1
ATOM 616 N N . LEU A 1 79 ? -1.980 -6.810 -0.479 1.00 94.81 79 LEU A N 1
ATOM 617 C CA . LEU A 1 79 ? -2.180 -5.373 -0.690 1.00 94.81 79 LEU A CA 1
ATOM 618 C C . LEU A 1 79 ? -1.285 -4.825 -1.807 1.00 94.81 79 LEU A C 1
ATOM 620 O O . LEU A 1 79 ? -1.788 -4.148 -2.707 1.00 94.81 79 LEU A O 1
ATOM 624 N N . SER A 1 80 ? 0.007 -5.154 -1.787 1.00 92.44 80 SER A N 1
ATOM 625 C CA . SER A 1 80 ? 0.962 -4.681 -2.790 1.00 92.44 80 SER A CA 1
ATOM 626 C C . SER A 1 80 ? 0.689 -5.251 -4.183 1.00 92.44 80 SER A C 1
ATOM 628 O O . SER A 1 80 ? 0.718 -4.504 -5.155 1.00 92.44 80 SER A O 1
ATOM 630 N N . ILE A 1 81 ? 0.399 -6.549 -4.314 1.00 91.25 81 ILE A N 1
ATOM 631 C CA . ILE A 1 81 ? 0.313 -7.195 -5.635 1.00 91.25 81 ILE A CA 1
ATOM 632 C C . ILE A 1 81 ? -1.080 -7.096 -6.263 1.00 91.25 81 ILE A C 1
ATOM 634 O O . ILE A 1 81 ? -1.182 -6.807 -7.453 1.00 91.25 81 ILE A O 1
ATOM 638 N N . GLU A 1 82 ? -2.154 -7.297 -5.497 1.00 89.38 82 GLU A N 1
ATOM 639 C CA . GLU A 1 82 ? -3.519 -7.265 -6.051 1.00 89.38 82 GLU A CA 1
ATOM 640 C C . GLU A 1 82 ? -4.066 -5.837 -6.157 1.00 89.38 82 GLU A C 1
ATOM 642 O O . GLU A 1 82 ? -4.832 -5.527 -7.071 1.00 89.38 82 GLU A O 1
ATOM 647 N N . TYR A 1 83 ? -3.669 -4.951 -5.234 1.00 86.06 83 TYR A N 1
ATOM 648 C CA . TYR A 1 83 ? -4.229 -3.597 -5.136 1.00 86.06 83 TYR A CA 1
ATOM 649 C C . TYR A 1 83 ? -3.214 -2.476 -5.348 1.00 86.06 83 TYR A C 1
ATOM 651 O O . TYR A 1 83 ? -3.627 -1.317 -5.362 1.00 86.06 83 TYR A O 1
ATOM 659 N N . PHE A 1 84 ? -1.926 -2.783 -5.544 1.00 86.50 84 PHE A N 1
ATOM 660 C CA . PHE A 1 84 ? -0.860 -1.778 -5.664 1.00 86.50 84 PHE A CA 1
ATOM 661 C C . PHE A 1 84 ? -0.809 -0.827 -4.459 1.00 86.50 84 PHE A C 1
ATOM 663 O O . PHE A 1 84 ? -0.550 0.368 -4.596 1.00 86.50 84 PHE A O 1
ATOM 670 N N . VAL A 1 85 ? -1.103 -1.362 -3.271 1.00 89.69 85 VAL A N 1
ATOM 671 C CA . VAL A 1 85 ? -1.112 -0.624 -2.008 1.00 89.69 85 VAL A CA 1
ATOM 672 C C . VAL A 1 85 ? 0.067 -1.072 -1.164 1.00 89.69 85 VAL A C 1
ATOM 674 O O . VAL A 1 85 ? -0.042 -1.976 -0.335 1.00 89.69 85 VAL A O 1
ATOM 677 N N . ASP A 1 86 ? 1.193 -0.397 -1.347 1.00 93.44 86 ASP A N 1
ATOM 678 C CA . ASP A 1 86 ? 2.339 -0.583 -0.470 1.00 93.44 86 ASP A CA 1
ATOM 679 C C . ASP A 1 86 ? 2.077 0.067 0.891 1.00 93.44 86 ASP A C 1
ATOM 681 O O . ASP A 1 86 ? 1.493 1.148 0.989 1.00 93.44 86 ASP A O 1
ATOM 685 N N . THR A 1 87 ? 2.488 -0.610 1.964 1.00 95.62 87 THR A N 1
ATOM 686 C CA . THR A 1 87 ? 2.241 -0.147 3.338 1.00 95.62 87 THR A CA 1
ATOM 687 C C . THR A 1 87 ? 3.514 -0.176 4.163 1.00 95.62 87 THR A C 1
ATOM 689 O O . THR A 1 87 ? 4.265 0.779 4.100 1.00 95.62 87 THR A O 1
ATOM 692 N N . LEU A 1 88 ? 3.801 -1.227 4.931 1.00 96.56 88 LEU A N 1
ATOM 693 C CA . LEU A 1 88 ? 4.992 -1.256 5.793 1.00 96.56 88 LEU A CA 1
ATOM 694 C C . LEU A 1 88 ? 6.288 -1.430 4.993 1.00 96.56 88 LEU A C 1
ATOM 696 O O . LEU A 1 88 ? 7.287 -0.783 5.299 1.00 96.56 88 LEU A O 1
ATOM 700 N N . VAL A 1 89 ? 6.243 -2.270 3.958 1.00 95.12 89 VAL A N 1
ATOM 701 C CA . VAL A 1 89 ? 7.365 -2.623 3.082 1.00 95.12 89 VAL A CA 1
ATOM 702 C C . VAL A 1 89 ? 6.868 -2.576 1.642 1.00 95.12 89 VAL A C 1
ATOM 704 O O . VAL A 1 89 ? 5.798 -3.114 1.363 1.00 95.12 89 VAL A O 1
ATOM 707 N N . SER A 1 90 ? 7.638 -1.969 0.740 1.00 93.81 90 SER A N 1
ATOM 708 C CA . SER A 1 90 ? 7.267 -1.858 -0.679 1.00 93.81 90 SER A CA 1
ATOM 709 C C . SER A 1 90 ? 8.094 -2.832 -1.525 1.00 93.81 90 SER A C 1
ATOM 711 O O . SER A 1 90 ? 9.315 -2.656 -1.600 1.00 93.81 90 SER A O 1
ATOM 713 N N . PRO A 1 91 ? 7.499 -3.865 -2.146 1.00 94.06 91 PRO A N 1
ATOM 714 C CA . PRO A 1 91 ? 8.215 -4.753 -3.049 1.00 94.06 91 PRO A CA 1
ATOM 715 C C . PRO A 1 91 ? 8.347 -4.123 -4.441 1.00 94.06 91 PRO A C 1
ATOM 717 O O . PRO A 1 91 ? 7.391 -3.594 -5.002 1.00 94.06 91 PRO A O 1
ATOM 720 N N . SER A 1 92 ? 9.528 -4.217 -5.045 1.00 90.81 92 SER A N 1
ATOM 721 C CA . SER A 1 92 ? 9.745 -3.807 -6.433 1.00 90.81 92 SER A CA 1
ATOM 722 C C . SER A 1 92 ? 10.784 -4.684 -7.120 1.00 90.81 92 SER A C 1
ATOM 724 O O . SER A 1 92 ? 11.560 -5.378 -6.472 1.00 90.81 92 SER A O 1
ATOM 726 N N . VAL A 1 93 ? 10.810 -4.662 -8.450 1.00 88.56 93 VAL A N 1
ATOM 727 C CA . VAL A 1 93 ? 11.876 -5.287 -9.235 1.00 88.56 93 VAL A CA 1
ATOM 728 C C . VAL A 1 93 ? 12.578 -4.190 -10.008 1.00 88.56 93 VAL A C 1
ATOM 730 O O . VAL A 1 93 ? 11.938 -3.456 -10.760 1.00 88.56 93 VAL A O 1
ATOM 733 N N . ASP A 1 94 ? 13.889 -4.089 -9.834 1.00 85.19 94 ASP A N 1
ATOM 734 C CA . ASP A 1 94 ? 14.712 -3.120 -10.555 1.00 85.19 94 ASP A CA 1
ATOM 735 C C . ASP A 1 94 ? 15.997 -3.778 -11.054 1.00 85.19 94 ASP A C 1
ATOM 737 O O . ASP A 1 94 ? 16.330 -4.907 -10.684 1.00 85.19 94 ASP A O 1
ATOM 741 N N . VAL A 1 95 ? 16.704 -3.078 -11.934 1.00 83.31 95 VAL A N 1
ATOM 742 C CA . VAL A 1 95 ? 18.025 -3.456 -12.410 1.00 83.31 95 VAL A CA 1
ATOM 743 C C . VAL A 1 95 ? 18.934 -3.639 -11.214 1.00 83.31 95 VAL A C 1
ATOM 745 O O . VAL A 1 95 ? 19.075 -2.752 -10.378 1.00 83.31 95 VAL A O 1
ATOM 748 N N . ASN A 1 96 ? 19.610 -4.776 -11.174 1.00 81.25 96 ASN A N 1
ATOM 749 C CA . ASN A 1 96 ? 20.584 -5.028 -10.144 1.00 81.25 96 ASN A CA 1
ATOM 750 C C . ASN A 1 96 ? 21.798 -4.094 -10.341 1.00 81.25 96 ASN A C 1
ATOM 752 O O . ASN A 1 96 ? 22.522 -4.229 -11.339 1.00 81.25 96 ASN A O 1
ATOM 756 N N . PRO A 1 97 ? 22.066 -3.165 -9.403 1.00 71.88 97 PRO A N 1
ATOM 757 C CA . PRO A 1 97 ? 23.178 -2.229 -9.520 1.00 71.88 97 PRO A CA 1
ATOM 758 C C . PRO A 1 97 ? 24.544 -2.913 -9.361 1.00 71.88 97 PRO A C 1
ATOM 760 O O . PRO A 1 97 ? 25.562 -2.358 -9.776 1.00 71.88 97 PRO A O 1
ATOM 763 N N . LYS A 1 98 ? 24.591 -4.127 -8.795 1.00 66.81 98 LYS A N 1
ATOM 764 C CA . LYS A 1 98 ? 25.793 -4.956 -8.688 1.00 66.81 98 LYS A CA 1
ATOM 765 C C . LYS A 1 98 ? 25.661 -6.152 -9.630 1.00 66.81 98 LYS A C 1
ATOM 767 O O . LYS A 1 98 ? 25.098 -7.179 -9.272 1.00 66.81 98 LYS A O 1
ATOM 772 N N . ARG A 1 99 ? 26.256 -6.049 -10.824 1.00 61.88 99 ARG A N 1
ATOM 773 C CA . ARG A 1 99 ? 26.482 -7.192 -11.735 1.00 61.88 99 ARG A CA 1
ATOM 774 C C . ARG A 1 99 ? 27.575 -8.123 -11.189 1.00 61.88 99 ARG A C 1
ATOM 776 O O . ARG A 1 99 ? 28.610 -8.316 -11.818 1.00 61.88 99 ARG A O 1
ATOM 783 N N . ASP A 1 100 ? 27.390 -8.616 -9.973 1.00 60.12 100 ASP A N 1
ATOM 784 C CA . ASP A 1 100 ? 28.242 -9.630 -9.359 1.00 60.12 100 ASP A CA 1
ATOM 785 C C . ASP A 1 100 ? 27.669 -11.017 -9.691 1.00 60.12 100 ASP A C 1
ATOM 787 O O . ASP A 1 100 ? 26.458 -11.205 -9.712 1.00 60.12 100 ASP A O 1
ATOM 791 N N . SER A 1 101 ? 28.553 -11.985 -9.936 1.00 55.25 101 SER A N 1
ATOM 792 C CA . SER A 1 101 ? 28.271 -13.412 -10.139 1.00 55.25 101 SER A CA 1
ATOM 793 C C . SER A 1 101 ? 27.345 -14.060 -9.100 1.00 55.25 101 SER A C 1
ATOM 795 O O . SER A 1 101 ? 26.702 -15.059 -9.412 1.00 55.25 101 SER A O 1
ATOM 797 N N . ARG A 1 102 ? 27.251 -13.496 -7.887 1.00 57.53 102 ARG A N 1
ATOM 798 C CA . ARG A 1 102 ? 26.295 -13.928 -6.849 1.00 57.53 102 ARG A CA 1
ATOM 799 C C . ARG A 1 102 ? 24.838 -13.631 -7.201 1.00 57.53 102 ARG A C 1
ATOM 801 O O . ARG A 1 102 ? 23.938 -14.256 -6.656 1.00 57.53 102 ARG A O 1
ATOM 808 N N . PHE A 1 103 ? 24.602 -12.713 -8.131 1.00 60.59 103 PHE A N 1
ATOM 809 C CA . PHE A 1 103 ? 23.277 -12.382 -8.621 1.00 60.59 103 PHE A CA 1
ATOM 810 C C . PHE A 1 103 ? 23.139 -12.892 -10.054 1.00 60.59 103 PHE A C 1
ATOM 812 O O . PHE A 1 103 ? 23.680 -12.322 -10.999 1.00 60.59 103 PHE A O 1
ATOM 819 N N . ALA A 1 104 ? 22.391 -13.980 -10.228 1.00 55.53 104 ALA A N 1
ATOM 820 C CA . ALA A 1 104 ? 22.218 -14.641 -11.524 1.00 55.53 104 ALA A CA 1
ATOM 821 C C . ALA A 1 104 ? 21.427 -13.808 -12.560 1.00 55.53 104 ALA A C 1
ATOM 823 O O . ALA A 1 104 ? 21.335 -14.188 -13.726 1.00 55.53 104 ALA A O 1
ATOM 824 N N . SER A 1 105 ? 20.843 -12.679 -12.148 1.00 66.81 105 SER A N 1
ATOM 825 C CA . SER A 1 105 ? 19.867 -11.897 -12.906 1.00 66.81 105 SER A CA 1
ATOM 826 C C . SER A 1 105 ? 20.297 -10.432 -13.049 1.00 66.81 105 SER A C 1
ATOM 828 O O . SER A 1 105 ? 20.838 -9.827 -12.124 1.00 66.81 105 SER A O 1
ATOM 830 N N . ASN A 1 106 ? 19.982 -9.833 -14.206 1.00 77.81 106 ASN A N 1
ATOM 831 C CA . ASN A 1 106 ? 20.100 -8.384 -14.425 1.00 77.81 106 ASN A CA 1
ATOM 832 C C . ASN A 1 106 ? 19.135 -7.568 -13.548 1.00 77.81 106 ASN A C 1
ATOM 834 O O . ASN A 1 106 ? 19.251 -6.348 -13.512 1.00 77.81 106 ASN A O 1
ATOM 838 N N . PHE A 1 107 ? 18.195 -8.232 -12.877 1.00 85.31 107 PHE A N 1
ATOM 839 C CA . PHE A 1 107 ? 17.177 -7.650 -12.015 1.00 85.31 107 PHE A CA 1
ATOM 840 C C . PHE A 1 107 ? 17.203 -8.294 -10.627 1.00 85.31 107 PHE A C 1
ATOM 842 O O . PHE A 1 107 ? 17.466 -9.493 -10.509 1.00 85.31 107 PHE A O 1
ATOM 849 N N . SER A 1 108 ? 16.893 -7.524 -9.593 1.00 86.50 108 SER A N 1
ATOM 850 C CA . SER A 1 108 ? 16.723 -8.007 -8.221 1.00 86.50 108 SER A CA 1
ATOM 851 C C . SER A 1 108 ? 15.346 -7.634 -7.691 1.00 86.50 108 SER A C 1
ATOM 853 O O . SER A 1 108 ? 14.809 -6.581 -8.038 1.00 86.50 108 SER A O 1
ATOM 855 N N . LEU A 1 109 ? 14.792 -8.495 -6.834 1.00 90.25 109 LEU A N 1
ATOM 856 C CA . LEU A 1 109 ? 13.703 -8.105 -5.947 1.00 90.25 109 LEU A CA 1
ATOM 857 C C . LEU A 1 109 ? 14.272 -7.149 -4.895 1.00 90.25 109 LEU A C 1
ATOM 859 O O . LEU A 1 109 ? 15.290 -7.439 -4.261 1.00 90.25 109 LEU A O 1
ATOM 863 N N . ASN A 1 110 ? 13.615 -6.012 -4.727 1.00 91.88 110 ASN A N 1
ATOM 864 C CA . ASN A 1 110 ? 13.998 -4.973 -3.793 1.00 91.88 110 ASN A CA 1
ATOM 865 C C . ASN A 1 110 ? 12.853 -4.730 -2.806 1.00 91.88 110 ASN A C 1
ATOM 867 O O . ASN A 1 110 ? 11.682 -4.713 -3.188 1.00 91.88 110 ASN A O 1
ATOM 871 N N . PHE A 1 111 ? 13.205 -4.509 -1.546 1.00 95.00 111 PHE A N 1
ATOM 872 C CA . PHE A 1 111 ? 12.288 -4.109 -0.491 1.00 95.00 111 PHE A CA 1
ATOM 873 C C . PHE A 1 111 ? 12.621 -2.691 -0.042 1.00 95.00 111 PHE A C 1
ATOM 875 O O . PHE A 1 111 ? 13.660 -2.430 0.570 1.00 95.00 111 PHE A O 1
ATOM 882 N N . GLY A 1 112 ? 11.728 -1.775 -0.403 1.00 91.31 112 GLY A N 1
ATOM 883 C CA . GLY A 1 112 ? 11.810 -0.361 -0.085 1.00 91.31 112 GLY A CA 1
ATOM 884 C C . GLY A 1 112 ? 11.122 0.004 1.227 1.00 91.31 112 GLY A C 1
ATOM 885 O O . GLY A 1 112 ? 10.521 -0.828 1.911 1.00 91.31 112 GLY A O 1
ATOM 886 N N . GLN A 1 113 ? 11.198 1.297 1.541 1.00 90.94 113 GLN A N 1
ATOM 887 C CA . GLN A 1 113 ? 10.502 1.915 2.669 1.00 90.94 113 GLN A CA 1
ATOM 888 C C . GLN A 1 113 ? 8.974 1.812 2.549 1.00 90.94 113 GLN A C 1
ATOM 890 O O . GLN A 1 113 ? 8.437 1.378 1.527 1.00 90.94 113 GLN A O 1
ATOM 895 N N . SER A 1 114 ? 8.278 2.240 3.598 1.00 92.25 114 SER A N 1
ATOM 896 C CA . SER A 1 114 ? 6.822 2.218 3.662 1.00 92.25 114 SER A CA 1
ATOM 897 C C . SER A 1 114 ? 6.150 3.053 2.563 1.00 92.25 114 SER A C 1
ATOM 899 O O . SER A 1 114 ? 6.600 4.154 2.241 1.00 92.25 114 SER A O 1
ATOM 901 N N . GLY A 1 115 ? 5.037 2.547 2.031 1.00 90.25 115 GLY A N 1
ATOM 902 C CA . GLY A 1 115 ? 4.095 3.330 1.236 1.00 90.25 115 GLY A CA 1
ATOM 903 C C . GLY A 1 115 ? 3.230 4.197 2.153 1.00 90.25 115 GLY A C 1
ATOM 904 O O . GLY A 1 115 ? 2.684 3.724 3.154 1.00 90.25 115 GLY A O 1
ATOM 905 N N . LEU A 1 116 ? 3.100 5.482 1.833 1.00 90.06 116 LEU A N 1
ATOM 906 C CA . LEU A 1 116 ? 2.357 6.484 2.615 1.00 90.06 116 LEU A CA 1
ATOM 907 C C . LEU A 1 116 ? 1.018 6.780 1.934 1.00 90.06 116 LEU A C 1
ATOM 909 O O . LEU A 1 116 ? 0.759 6.173 0.918 1.00 90.06 116 LEU A O 1
ATOM 913 N N . THR A 1 117 ? 0.104 7.570 2.502 1.00 86.50 117 THR A N 1
ATOM 914 C CA . THR A 1 117 ? -1.083 8.017 1.737 1.00 86.50 117 THR A CA 1
ATOM 915 C C . THR A 1 117 ? -0.732 9.216 0.850 1.00 86.50 117 THR A C 1
ATOM 917 O O . THR A 1 117 ? -1.352 9.451 -0.186 1.00 86.50 117 THR A O 1
ATOM 920 N N . PHE A 1 118 ? 0.240 10.016 1.287 1.00 83.88 118 PHE A N 1
ATOM 921 C CA . PHE A 1 118 ? 0.726 11.197 0.593 1.00 83.88 118 PHE A CA 1
ATOM 922 C C . PHE A 1 118 ? 2.233 11.124 0.394 1.00 83.88 118 PHE A C 1
ATOM 924 O O . PHE A 1 118 ? 2.963 10.419 1.087 1.00 83.88 118 PHE A O 1
ATOM 931 N N . LEU A 1 119 ? 2.738 11.988 -0.480 1.00 82.88 119 LEU A N 1
ATOM 932 C CA . LEU A 1 119 ? 4.172 12.223 -0.560 1.00 82.88 119 LEU A CA 1
ATOM 933 C C . LEU A 1 119 ? 4.708 12.783 0.768 1.00 82.88 119 LEU A C 1
ATOM 935 O O . LEU A 1 119 ? 4.076 13.618 1.420 1.00 82.88 119 LEU A O 1
ATOM 939 N N . LYS A 1 120 ? 5.930 12.386 1.130 1.00 85.88 120 LYS A N 1
ATOM 940 C CA . LYS A 1 120 ? 6.584 12.749 2.397 1.00 85.88 120 LYS A CA 1
ATOM 941 C C . LYS A 1 120 ? 6.541 14.248 2.772 1.00 85.88 120 LYS A C 1
ATOM 943 O O . LYS A 1 120 ? 6.373 14.534 3.961 1.00 85.88 120 LYS A O 1
ATOM 948 N N . PRO A 1 121 ? 6.640 15.223 1.839 1.00 87.56 121 PRO A N 1
ATOM 949 C CA . PRO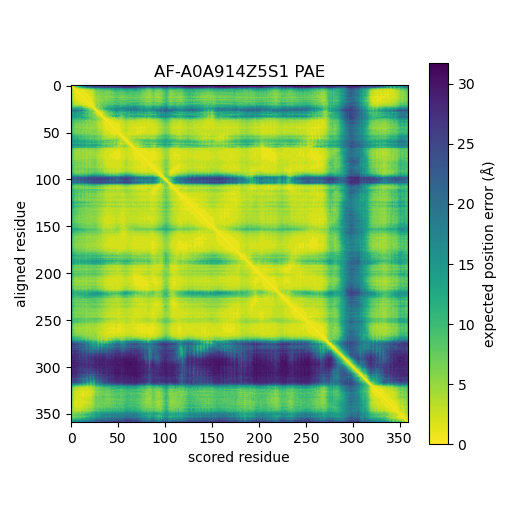 A 1 121 ? 6.528 16.644 2.179 1.00 87.56 121 PRO A CA 1
ATOM 950 C C . PRO A 1 121 ? 5.228 17.034 2.903 1.00 87.56 121 PRO A C 1
ATOM 952 O O . PRO A 1 121 ? 5.234 17.985 3.681 1.00 87.56 121 PRO A O 1
ATOM 955 N N . TYR A 1 122 ? 4.134 16.291 2.710 1.00 90.69 122 TYR A N 1
ATOM 956 C CA . TYR A 1 122 ? 2.853 16.556 3.374 1.00 90.69 122 TYR A CA 1
ATOM 957 C C . TYR A 1 122 ? 2.847 16.213 4.871 1.00 90.69 122 TYR A C 1
ATOM 959 O O . TYR A 1 122 ? 1.977 16.695 5.594 1.00 90.69 122 TYR A O 1
ATOM 967 N N . TYR A 1 123 ? 3.818 15.432 5.350 1.00 93.56 123 TYR A N 1
ATOM 968 C CA . TYR A 1 123 ? 3.959 15.053 6.763 1.00 93.56 123 TYR A CA 1
ATOM 969 C C . TYR A 1 123 ? 4.909 15.980 7.533 1.00 93.56 123 TYR A C 1
ATOM 971 O O . TYR A 1 123 ? 5.059 15.838 8.747 1.00 93.56 123 TYR A O 1
ATOM 979 N N . GLN A 1 124 ? 5.545 16.938 6.848 1.00 92.88 124 GLN A N 1
ATOM 980 C CA . GLN A 1 124 ? 6.501 17.853 7.466 1.00 92.88 124 GLN A CA 1
ATOM 981 C C . GLN A 1 124 ? 5.807 18.866 8.392 1.00 92.88 124 GLN A C 1
ATOM 983 O O . GLN A 1 124 ? 4.692 19.310 8.082 1.00 92.88 124 GLN A O 1
ATOM 988 N N . PRO A 1 125 ? 6.475 19.295 9.482 1.00 94.56 125 PRO A N 1
ATOM 989 C CA . PRO A 1 125 ? 5.951 20.329 10.369 1.00 94.56 125 PRO A CA 1
ATOM 990 C C . PRO A 1 125 ? 5.542 21.600 9.613 1.00 94.56 125 PRO A C 1
ATOM 992 O O . PRO A 1 125 ? 6.207 22.036 8.672 1.00 94.56 125 PRO A O 1
ATOM 995 N N . GLY A 1 126 ? 4.435 22.207 10.025 1.00 93.00 126 GLY A N 1
ATOM 996 C CA . GLY A 1 126 ? 3.825 23.380 9.403 1.00 93.00 126 GLY A CA 1
ATOM 997 C C . GLY A 1 126 ? 2.867 23.043 8.258 1.00 93.00 126 GLY A C 1
ATOM 998 O O . GLY A 1 126 ? 1.853 23.726 8.109 1.00 93.00 126 GLY A O 1
ATOM 999 N N . VAL A 1 127 ? 3.144 21.992 7.477 1.00 91.81 127 VAL A N 1
ATOM 1000 C CA . VAL A 1 127 ? 2.208 21.472 6.463 1.00 91.81 127 VAL A CA 1
ATOM 1001 C C . VAL A 1 127 ? 1.246 20.480 7.104 1.00 91.81 127 VAL A C 1
ATOM 1003 O O . VAL A 1 127 ? 0.031 20.583 6.913 1.00 91.81 127 VAL A O 1
ATOM 1006 N N . TRP A 1 128 ? 1.792 19.564 7.904 1.00 92.81 128 TRP A N 1
ATOM 1007 C CA . TRP A 1 128 ? 1.046 18.499 8.553 1.00 92.81 128 TRP A CA 1
ATOM 1008 C C . TRP A 1 128 ? -0.097 19.032 9.414 1.00 92.81 128 TRP A C 1
ATOM 1010 O O . TRP A 1 128 ? -1.257 18.714 9.168 1.00 92.81 128 TRP A O 1
ATOM 1020 N N . GLU A 1 129 ? 0.208 19.894 10.381 1.00 94.44 129 GLU A N 1
ATOM 1021 C CA . GLU A 1 129 ? -0.763 20.366 11.368 1.00 94.44 129 GLU A CA 1
ATOM 1022 C C . GLU A 1 129 ? -1.799 21.302 10.740 1.00 94.44 129 GLU A C 1
ATOM 1024 O O . GLU A 1 129 ? -2.966 21.303 11.132 1.00 94.44 129 GLU A O 1
ATOM 1029 N N . LYS A 1 130 ? -1.377 22.107 9.756 1.00 90.69 130 LYS A N 1
ATOM 1030 C CA . LYS A 1 130 ? -2.218 23.149 9.160 1.00 90.69 130 LYS A CA 1
ATOM 1031 C C . LYS A 1 130 ? -3.145 22.621 8.069 1.00 90.69 130 LYS A C 1
ATOM 1033 O O . LYS A 1 130 ? -4.264 23.113 7.951 1.00 90.69 130 LYS A O 1
ATOM 1038 N N . PHE A 1 131 ? -2.686 21.663 7.266 1.00 88.06 131 PHE A N 1
ATOM 1039 C CA . PHE A 1 131 ? -3.387 21.252 6.049 1.00 88.06 131 PHE A CA 1
ATOM 1040 C C . PHE A 1 131 ? -3.634 19.747 5.995 1.00 88.06 131 PHE A C 1
ATOM 1042 O O . PHE A 1 131 ? -4.777 19.320 5.812 1.00 88.06 131 PHE A O 1
ATOM 1049 N N . THR A 1 132 ? -2.589 18.938 6.168 1.00 87.50 132 THR A N 1
ATOM 1050 C CA . THR A 1 132 ? -2.671 17.497 5.904 1.00 87.50 132 THR A CA 1
ATOM 1051 C C . THR A 1 132 ? -3.513 16.775 6.953 1.00 87.50 132 THR A C 1
ATOM 1053 O O . THR A 1 132 ? -4.514 16.156 6.602 1.00 87.50 132 THR A O 1
ATOM 1056 N N . TYR A 1 133 ? -3.181 16.902 8.240 1.00 92.62 133 TYR A N 1
ATOM 1057 C CA . TYR A 1 133 ? -3.867 16.204 9.329 1.00 92.62 133 TYR A CA 1
ATOM 1058 C C . TYR A 1 133 ? -5.381 16.489 9.367 1.00 92.62 133 TYR A C 1
ATOM 1060 O O . TYR A 1 133 ? -6.155 15.526 9.360 1.00 92.62 133 TYR A O 1
ATOM 1068 N N . PRO A 1 134 ? -5.859 17.756 9.320 1.00 89.94 134 PRO A N 1
ATOM 1069 C CA . PRO A 1 134 ? -7.298 18.035 9.295 1.00 89.94 134 PRO A CA 1
ATOM 1070 C C . PRO A 1 134 ? -8.007 17.415 8.085 1.00 89.94 134 PRO A C 1
ATOM 1072 O O . PRO A 1 134 ? -9.128 16.915 8.208 1.00 89.94 134 PRO A O 1
ATOM 1075 N N . THR A 1 135 ? -7.347 17.420 6.923 1.00 84.81 135 THR A N 1
ATOM 1076 C CA . THR A 1 135 ? -7.891 16.870 5.675 1.00 84.81 135 THR A CA 1
ATOM 1077 C C . THR A 1 135 ? -7.997 15.351 5.741 1.00 84.81 135 THR A C 1
ATOM 1079 O O . THR A 1 135 ? -9.067 14.805 5.468 1.00 84.81 135 THR A O 1
ATOM 1082 N N . ILE A 1 136 ? -6.929 14.663 6.158 1.00 88.12 136 ILE A N 1
ATOM 1083 C CA . ILE A 1 136 ? -6.924 13.202 6.296 1.00 88.12 136 ILE A CA 1
ATOM 1084 C C . ILE A 1 136 ? -7.961 12.765 7.320 1.00 88.12 136 ILE A C 1
ATOM 1086 O O . ILE A 1 136 ? -8.783 11.908 7.010 1.00 88.12 136 ILE A O 1
ATOM 1090 N N . LYS A 1 137 ? -7.991 13.391 8.502 1.00 92.00 137 LYS A N 1
ATOM 1091 C CA . LYS A 1 137 ? -8.955 13.051 9.555 1.00 92.00 137 LYS A CA 1
ATOM 1092 C C . LYS A 1 137 ? -10.392 13.156 9.060 1.00 92.00 137 LYS A C 1
ATOM 1094 O O . LYS A 1 137 ? -11.174 12.222 9.232 1.00 92.00 137 LYS A O 1
ATOM 1099 N N . LYS A 1 138 ? -10.737 14.263 8.396 1.00 88.06 138 LYS A N 1
ATOM 1100 C CA . LYS A 1 138 ? -12.069 14.461 7.813 1.00 88.06 138 LYS A CA 1
ATOM 1101 C C . LYS A 1 138 ? -12.390 13.405 6.752 1.00 88.06 138 LYS A C 1
ATOM 1103 O O . LYS A 1 138 ? -13.488 12.852 6.758 1.00 88.06 138 LYS A O 1
ATOM 1108 N N . ASN A 1 139 ? -11.449 13.127 5.855 1.00 84.81 139 ASN A N 1
ATOM 1109 C CA . ASN A 1 139 ? -11.673 12.219 4.734 1.00 84.81 139 ASN A CA 1
ATOM 1110 C C . ASN A 1 139 ? -11.742 10.754 5.177 1.00 84.81 139 ASN A C 1
ATOM 1112 O O . ASN A 1 139 ? -12.602 10.031 4.685 1.00 84.81 139 ASN A O 1
ATOM 1116 N N . MET A 1 140 ? -10.911 10.329 6.132 1.00 90.31 140 MET A N 1
ATOM 1117 C CA . MET A 1 140 ? -11.010 9.012 6.766 1.00 90.31 140 MET A CA 1
ATOM 1118 C C . MET A 1 140 ? -12.337 8.859 7.500 1.00 90.31 140 MET A C 1
ATOM 1120 O O . MET A 1 140 ? -13.011 7.847 7.338 1.00 90.31 140 MET A O 1
ATOM 1124 N N . LEU A 1 141 ? -12.761 9.879 8.252 1.00 91.06 141 LEU A N 1
ATOM 1125 C CA . LEU A 1 141 ? -14.039 9.835 8.957 1.00 91.06 141 LEU A CA 1
ATOM 1126 C C . LEU A 1 141 ? -15.211 9.662 7.993 1.00 91.06 141 LEU A C 1
ATOM 1128 O O . LEU A 1 141 ? -16.101 8.857 8.259 1.00 91.06 141 LEU A O 1
ATOM 1132 N N . GLN A 1 142 ? -15.204 10.389 6.876 1.00 86.75 142 GLN A N 1
ATOM 1133 C CA . GLN A 1 142 ? -16.222 10.229 5.844 1.00 86.75 142 GLN A CA 1
ATOM 1134 C C . GLN A 1 142 ? -16.147 8.843 5.193 1.00 86.75 142 GLN A C 1
ATOM 1136 O O . GLN A 1 142 ? -17.166 8.170 5.120 1.00 86.75 142 GLN A O 1
ATOM 1141 N N . LEU A 1 143 ? -14.950 8.389 4.810 1.00 87.00 143 LEU A N 1
ATOM 1142 C CA . LEU A 1 143 ? -14.722 7.083 4.187 1.00 87.00 143 LEU A CA 1
ATOM 1143 C C . LEU A 1 143 ? -15.302 5.939 5.026 1.00 87.00 143 LEU A C 1
ATOM 1145 O O . LEU A 1 143 ? -16.013 5.075 4.517 1.00 87.00 143 LEU A O 1
ATOM 1149 N N . PHE A 1 144 ? -15.017 5.948 6.328 1.00 89.94 144 PHE A N 1
ATOM 1150 C CA . PHE A 1 144 ? -15.499 4.915 7.233 1.00 89.94 144 PHE A CA 1
ATOM 1151 C C . PHE A 1 144 ? -16.990 5.028 7.535 1.00 89.94 144 PHE A C 1
ATOM 1153 O O . PHE A 1 144 ? -17.634 3.995 7.679 1.00 89.94 144 PHE A O 1
ATOM 1160 N N . LYS A 1 145 ? -17.557 6.239 7.594 1.00 87.81 145 LYS A N 1
ATOM 1161 C CA . LYS A 1 145 ? -19.014 6.419 7.701 1.00 87.81 145 LYS A CA 1
ATOM 1162 C C . LYS A 1 145 ? -19.736 5.905 6.460 1.00 87.81 145 LYS A C 1
ATOM 1164 O O . LYS A 1 145 ? -20.709 5.176 6.602 1.00 87.81 145 LYS A O 1
ATOM 1169 N N . ASP A 1 146 ? -19.233 6.234 5.273 1.00 84.19 146 ASP A N 1
ATOM 1170 C CA . ASP A 1 146 ? -19.802 5.776 4.005 1.00 84.19 146 ASP A CA 1
ATOM 1171 C C . ASP A 1 146 ? -19.771 4.248 3.932 1.00 84.19 146 ASP A C 1
ATOM 1173 O O . ASP A 1 146 ? -20.784 3.617 3.635 1.00 84.19 146 ASP A O 1
ATOM 1177 N N . TYR A 1 147 ? -18.638 3.635 4.289 1.00 86.50 147 TYR A N 1
ATOM 1178 C CA . TYR A 1 147 ? -18.539 2.181 4.356 1.00 86.50 147 TYR A CA 1
ATOM 1179 C C . TYR A 1 147 ? -19.459 1.573 5.426 1.00 86.50 147 TYR A C 1
ATOM 1181 O O . TYR A 1 147 ? -20.167 0.613 5.142 1.00 86.50 147 TYR A O 1
ATOM 1189 N N . ALA A 1 148 ? -19.498 2.127 6.640 1.00 87.44 148 ALA A N 1
ATOM 1190 C CA . ALA A 1 148 ? -20.355 1.631 7.715 1.00 87.44 148 ALA A CA 1
ATOM 1191 C C . ALA A 1 148 ? -21.844 1.675 7.332 1.00 87.44 148 ALA A C 1
ATOM 1193 O O . ALA A 1 148 ? -22.548 0.681 7.511 1.00 87.44 148 ALA A O 1
ATOM 1194 N N . ASN A 1 149 ? -22.297 2.776 6.723 1.00 84.62 149 ASN A N 1
ATOM 1195 C CA . ASN A 1 149 ? -23.653 2.912 6.190 1.00 84.62 149 ASN A CA 1
ATOM 1196 C C . ASN A 1 149 ? -23.934 1.865 5.104 1.00 84.62 149 ASN A C 1
ATOM 1198 O O . ASN A 1 149 ? -24.997 1.246 5.106 1.00 84.62 149 ASN A O 1
ATOM 1202 N N . LEU A 1 150 ? -22.972 1.639 4.205 1.00 82.31 150 LEU A N 1
ATOM 1203 C CA . LEU A 1 150 ? -23.073 0.675 3.109 1.00 82.31 150 LEU A CA 1
ATOM 1204 C C . LEU A 1 150 ? -23.288 -0.759 3.606 1.00 82.31 150 LEU A C 1
ATOM 1206 O O . LEU A 1 150 ? -24.118 -1.478 3.057 1.00 82.31 150 LEU A O 1
ATOM 1210 N N . VAL A 1 151 ? -22.565 -1.168 4.653 1.00 83.94 151 VAL A N 1
ATOM 1211 C CA . VAL A 1 151 ? -22.667 -2.524 5.220 1.00 83.94 151 VAL A CA 1
ATOM 1212 C C . VAL A 1 151 ? -23.623 -2.628 6.413 1.00 83.94 151 VAL A C 1
ATOM 1214 O O . VAL A 1 151 ? -23.734 -3.694 7.017 1.00 83.94 151 VAL A O 1
ATOM 1217 N N . GLY A 1 152 ? -24.330 -1.547 6.754 1.00 86.00 152 GLY A N 1
ATOM 1218 C CA . GLY A 1 152 ? -25.316 -1.520 7.837 1.00 86.00 152 GLY A CA 1
ATOM 1219 C C . GLY A 1 152 ? -24.723 -1.681 9.241 1.00 86.00 152 GLY A C 1
ATOM 1220 O O . GLY A 1 152 ? -25.384 -2.236 10.118 1.00 86.00 152 GLY A O 1
ATOM 1221 N N . ILE A 1 153 ? -23.485 -1.229 9.461 1.00 87.94 153 ILE A N 1
ATOM 1222 C CA . ILE A 1 153 ? -22.831 -1.240 10.776 1.00 87.94 153 ILE A CA 1
ATOM 1223 C C . ILE A 1 153 ? -23.023 0.123 11.444 1.00 87.94 153 ILE A C 1
ATOM 1225 O O . ILE A 1 153 ? -22.703 1.162 10.873 1.00 87.94 153 ILE A O 1
ATOM 1229 N N . GLU A 1 154 ? -23.501 0.125 12.686 1.00 88.25 154 GLU A N 1
ATOM 1230 C CA . GLU A 1 154 ? -23.574 1.340 13.495 1.00 88.25 154 GLU A CA 1
ATOM 1231 C C . GLU A 1 154 ? -22.240 1.586 14.213 1.00 88.25 154 GLU A C 1
ATOM 1233 O O . GLU A 1 154 ? -21.744 0.734 14.952 1.00 88.25 154 GLU A O 1
ATOM 1238 N N . CYS A 1 155 ? -21.664 2.773 14.021 1.00 89.56 155 CYS A N 1
ATOM 1239 C CA . CYS A 1 155 ? -20.378 3.147 14.603 1.00 89.56 155 CYS A CA 1
ATOM 1240 C C . CYS A 1 155 ? -20.545 4.353 15.523 1.00 89.56 155 CYS A C 1
ATOM 1242 O O . CYS A 1 155 ? -20.929 5.443 15.091 1.00 89.56 155 CYS A O 1
ATOM 1244 N N . LYS A 1 156 ? -20.208 4.183 16.806 1.00 92.50 156 LYS A N 1
ATOM 1245 C CA . LYS A 1 156 ? -20.154 5.309 17.746 1.00 92.50 156 LYS A CA 1
ATOM 1246 C C . LYS A 1 156 ? -19.054 6.269 17.303 1.00 92.50 156 LYS A C 1
ATOM 1248 O O . LYS A 1 156 ? -17.897 5.866 17.208 1.00 92.50 156 LYS A O 1
ATOM 1253 N N . LEU A 1 157 ? -19.405 7.538 17.090 1.00 90.62 157 LEU A N 1
ATOM 1254 C CA . LEU A 1 157 ? -18.490 8.541 16.531 1.00 90.62 157 LEU A CA 1
ATOM 1255 C C . LEU A 1 157 ? -17.149 8.612 17.279 1.00 90.62 157 LEU A C 1
ATOM 1257 O O . LEU A 1 157 ? -16.110 8.548 16.637 1.00 90.62 157 LEU A O 1
ATOM 1261 N N . GLY A 1 158 ? -17.168 8.648 18.615 1.00 94.44 158 GLY A N 1
ATOM 1262 C CA . GLY A 1 158 ? -15.937 8.725 19.411 1.00 94.44 158 GLY A CA 1
ATOM 1263 C C . GLY A 1 158 ? -15.030 7.490 19.303 1.00 94.44 158 GLY A C 1
ATOM 1264 O O . GLY A 1 158 ? -13.817 7.624 19.400 1.00 94.44 158 GLY A O 1
ATOM 1265 N N . VAL A 1 159 ? -15.591 6.298 19.057 1.00 93.25 159 VAL A N 1
ATOM 1266 C CA . VAL A 1 159 ? -14.796 5.075 18.818 1.00 93.25 159 VAL A CA 1
ATOM 1267 C C . VAL A 1 159 ? -14.120 5.156 17.453 1.00 93.25 159 VAL A C 1
ATOM 1269 O O . VAL A 1 159 ? -12.926 4.894 17.326 1.00 93.25 159 VAL A O 1
ATOM 1272 N N . LEU A 1 160 ? -14.878 5.577 16.439 1.00 93.62 160 LEU A N 1
ATOM 1273 C CA . LEU A 1 160 ? -14.356 5.726 15.089 1.00 93.62 160 LEU A CA 1
ATOM 1274 C C . LEU A 1 160 ? -13.262 6.803 15.022 1.00 93.62 160 LEU A C 1
ATOM 1276 O O . LEU A 1 160 ? -12.205 6.563 14.448 1.00 93.62 160 LEU A O 1
ATOM 1280 N N . GLU A 1 161 ? -13.483 7.967 15.639 1.00 95.38 161 GLU A N 1
ATOM 1281 C CA . GLU A 1 161 ? -12.491 9.048 15.701 1.00 95.38 161 GLU A CA 1
ATOM 1282 C C . GLU A 1 161 ? -11.201 8.604 16.394 1.00 95.38 161 GLU A C 1
ATOM 1284 O O . GLU A 1 161 ? -10.126 8.857 15.857 1.00 95.38 161 GLU A O 1
ATOM 1289 N N . TYR A 1 162 ? -11.295 7.874 17.509 1.00 95.00 162 TYR A N 1
ATOM 1290 C CA . TYR A 1 162 ? -10.129 7.330 18.208 1.00 95.00 162 TYR A CA 1
ATOM 1291 C C . TYR A 1 162 ? -9.274 6.428 17.303 1.00 95.00 162 TYR A C 1
ATOM 1293 O O . TYR A 1 162 ? -8.060 6.605 17.193 1.00 95.00 162 TYR A O 1
ATOM 1301 N N . HIS A 1 163 ? -9.897 5.474 16.606 1.00 94.81 163 HIS A N 1
ATOM 1302 C CA . HIS A 1 163 ? -9.162 4.585 15.707 1.00 94.81 163 HIS A CA 1
ATOM 1303 C C . HIS A 1 163 ? -8.582 5.322 14.493 1.00 94.81 163 HIS A C 1
ATOM 1305 O O . HIS A 1 163 ? -7.480 4.989 14.053 1.00 94.81 163 HIS A O 1
ATOM 1311 N N . ILE A 1 164 ? -9.285 6.336 13.976 1.00 95.25 164 ILE A N 1
ATOM 1312 C CA . ILE A 1 164 ? -8.790 7.187 12.884 1.00 95.25 164 ILE A CA 1
ATOM 1313 C C . ILE A 1 164 ? -7.549 7.947 13.330 1.00 95.25 164 ILE A C 1
ATOM 1315 O O . ILE A 1 164 ? -6.547 7.929 12.624 1.00 95.25 164 ILE A O 1
ATOM 1319 N N . GLU A 1 165 ? -7.591 8.587 14.495 1.00 96.69 165 GLU A N 1
ATOM 1320 C CA . GLU A 1 165 ? -6.456 9.341 15.024 1.00 96.69 165 GLU A CA 1
ATOM 1321 C C . GLU A 1 165 ? -5.228 8.451 15.215 1.00 96.69 165 GLU A C 1
ATOM 1323 O O . GLU A 1 165 ? -4.150 8.816 14.749 1.00 96.69 165 GLU A O 1
ATOM 1328 N N . ASN A 1 166 ? -5.400 7.251 15.776 1.00 95.94 166 ASN A N 1
ATOM 1329 C CA . ASN A 1 166 ? -4.305 6.291 15.930 1.00 95.94 166 ASN A CA 1
ATOM 1330 C C . ASN A 1 166 ? -3.712 5.849 14.584 1.00 95.94 166 ASN A C 1
ATOM 1332 O O . ASN A 1 166 ? -2.496 5.735 14.458 1.00 95.94 166 ASN A O 1
ATOM 1336 N N . ALA A 1 167 ? -4.545 5.593 13.571 1.00 96.50 167 ALA A N 1
ATOM 1337 C CA . ALA A 1 167 ? -4.067 5.203 12.245 1.00 96.50 167 ALA A CA 1
ATOM 1338 C C . ALA A 1 167 ? -3.338 6.355 11.527 1.00 96.50 167 ALA A C 1
ATOM 1340 O O . ALA A 1 167 ? -2.336 6.124 10.851 1.00 96.50 167 ALA A O 1
ATOM 1341 N N . ILE A 1 168 ? -3.805 7.594 11.706 1.00 96.50 168 ILE A N 1
ATOM 1342 C CA . ILE A 1 168 ? -3.150 8.799 11.179 1.00 96.50 168 ILE A CA 1
ATOM 1343 C C . ILE A 1 168 ? -1.806 9.032 11.869 1.00 96.50 168 ILE A C 1
ATOM 1345 O O . ILE A 1 168 ? -0.813 9.313 11.200 1.00 96.50 168 ILE A O 1
ATOM 1349 N N . GLU A 1 169 ? -1.753 8.905 13.196 1.00 97.44 169 GLU A N 1
ATOM 1350 C CA . GLU A 1 169 ? -0.510 9.023 13.959 1.00 97.44 169 GLU A CA 1
ATOM 1351 C C . GLU A 1 169 ? 0.477 7.913 13.584 1.00 97.44 169 GLU A C 1
ATOM 1353 O O . GLU A 1 169 ? 1.672 8.174 13.427 1.00 97.44 169 GLU A O 1
ATOM 1358 N N . PHE A 1 170 ? -0.011 6.689 13.381 1.00 98.12 170 PHE A N 1
ATOM 1359 C CA . PHE A 1 170 ? 0.801 5.584 12.887 1.00 98.12 170 PHE A CA 1
ATOM 1360 C C . PHE A 1 170 ? 1.443 5.920 11.533 1.00 98.12 170 PHE A C 1
ATOM 1362 O O . PHE A 1 170 ? 2.663 5.829 11.402 1.00 98.12 170 PHE A O 1
ATOM 1369 N N . GLU A 1 171 ? 0.664 6.386 10.550 1.00 97.12 171 GLU A N 1
ATOM 1370 C CA . GLU A 1 171 ? 1.198 6.764 9.234 1.00 97.12 171 GLU A CA 1
ATOM 1371 C C . GLU A 1 171 ? 2.159 7.962 9.305 1.00 97.12 171 GLU A C 1
ATOM 1373 O O . GLU A 1 171 ? 3.194 7.971 8.637 1.00 97.12 171 GLU A O 1
ATOM 1378 N N . HIS A 1 172 ? 1.875 8.954 10.156 1.00 97.31 172 HIS A N 1
ATOM 1379 C CA . HIS A 1 172 ? 2.790 10.078 10.382 1.00 97.31 172 HIS A CA 1
ATOM 1380 C C . HIS A 1 172 ? 4.141 9.611 10.926 1.00 97.31 172 HIS A C 1
ATOM 1382 O O . HIS A 1 172 ? 5.186 10.058 10.452 1.00 97.31 172 HIS A O 1
ATOM 1388 N N . ASN A 1 173 ? 4.142 8.645 11.847 1.00 97.31 173 ASN A N 1
ATOM 1389 C CA . ASN A 1 173 ? 5.369 8.030 12.345 1.00 97.31 173 ASN A CA 1
ATOM 1390 C C . ASN A 1 173 ? 6.103 7.225 11.257 1.00 97.31 173 ASN A C 1
ATOM 1392 O O . ASN A 1 173 ? 7.328 7.342 11.165 1.00 97.31 173 ASN A O 1
ATOM 1396 N N . LEU A 1 174 ? 5.391 6.475 10.402 1.00 96.62 174 LEU A N 1
ATOM 1397 C CA . LEU A 1 174 ? 5.988 5.825 9.221 1.00 96.62 174 LEU A CA 1
ATOM 1398 C C . LEU A 1 174 ? 6.727 6.839 8.341 1.00 96.62 174 LEU A C 1
ATOM 1400 O O . LEU A 1 174 ? 7.892 6.629 7.993 1.00 96.62 174 LEU A O 1
ATOM 1404 N N . ALA A 1 175 ? 6.085 7.968 8.038 1.00 95.25 175 ALA A N 1
ATOM 1405 C CA . ALA A 1 175 ? 6.647 9.005 7.180 1.00 95.25 175 ALA A CA 1
ATOM 1406 C C . ALA A 1 175 ? 7.859 9.712 7.808 1.00 95.25 175 ALA A C 1
ATOM 1408 O O . ALA A 1 175 ? 8.878 9.934 7.144 1.00 95.25 175 ALA A O 1
ATOM 1409 N N . MET A 1 176 ? 7.748 10.092 9.081 1.00 95.12 176 MET A N 1
ATOM 1410 C CA . MET A 1 176 ? 8.725 10.966 9.730 1.00 95.12 176 MET A CA 1
ATOM 1411 C C . MET A 1 176 ? 9.912 10.215 10.321 1.00 95.12 176 MET A C 1
ATOM 1413 O O . MET A 1 176 ? 11.030 10.726 10.268 1.00 95.12 176 MET A O 1
ATOM 1417 N N . ASN A 1 177 ? 9.694 9.005 10.838 1.00 94.88 177 ASN A N 1
ATOM 1418 C CA . ASN A 1 177 ? 10.711 8.282 11.598 1.00 94.88 177 ASN A CA 1
ATOM 1419 C C . ASN A 1 177 ? 11.266 7.073 10.840 1.00 94.88 177 ASN A C 1
ATOM 1421 O O . ASN A 1 177 ? 12.463 6.797 10.940 1.00 94.88 177 ASN A O 1
ATOM 1425 N N . PHE A 1 178 ? 10.436 6.396 10.041 1.00 94.12 178 PHE A N 1
ATOM 1426 C CA . PHE A 1 178 ? 10.774 5.101 9.430 1.00 94.12 178 PHE A CA 1
ATOM 1427 C C . PHE A 1 178 ? 10.927 5.148 7.903 1.00 94.12 178 PHE A C 1
ATOM 1429 O O . PHE A 1 178 ? 11.079 4.115 7.261 1.00 94.12 178 PHE A O 1
ATOM 1436 N N . SER A 1 179 ? 10.951 6.350 7.327 1.00 90.94 179 SER A N 1
ATOM 1437 C CA . SER A 1 179 ? 11.220 6.583 5.904 1.00 90.94 179 SER A CA 1
ATOM 1438 C C . SER A 1 179 ? 12.424 7.507 5.735 1.00 90.94 179 SER A C 1
ATOM 1440 O O . SER A 1 179 ? 12.604 8.448 6.516 1.00 90.94 179 SER A O 1
ATOM 1442 N N . ALA A 1 180 ? 13.223 7.293 4.693 1.00 88.38 180 ALA A N 1
ATOM 1443 C CA . ALA A 1 180 ? 14.350 8.149 4.335 1.00 88.38 180 ALA A CA 1
ATOM 1444 C C . ALA A 1 180 ? 13.868 9.514 3.818 1.00 88.38 180 ALA A C 1
ATOM 1446 O O . ALA A 1 180 ? 12.761 9.657 3.292 1.00 88.38 180 ALA A O 1
ATOM 1447 N N . THR A 1 181 ? 14.636 10.572 4.059 1.00 85.81 181 THR A N 1
ATOM 1448 C CA . THR A 1 181 ? 14.390 11.910 3.492 1.00 85.81 181 THR A CA 1
ATOM 1449 C C . THR A 1 181 ? 14.831 11.983 2.026 1.00 85.81 181 THR A C 1
ATOM 1451 O O . THR A 1 181 ? 15.623 11.160 1.572 1.00 85.81 181 THR A O 1
ATOM 1454 N N . ASP A 1 182 ? 14.378 13.000 1.288 1.00 80.81 182 ASP A N 1
ATOM 1455 C CA . ASP A 1 182 ? 14.761 13.198 -0.119 1.00 80.81 182 ASP A CA 1
ATOM 1456 C C . ASP A 1 182 ? 16.283 13.294 -0.321 1.00 80.81 182 ASP A C 1
ATOM 1458 O O . ASP A 1 182 ? 16.808 12.825 -1.330 1.00 80.81 182 ASP A O 1
ATOM 1462 N N . ASP A 1 183 ? 17.009 13.888 0.630 1.00 84.25 183 ASP A N 1
ATOM 1463 C CA . ASP A 1 183 ? 18.471 13.986 0.563 1.00 84.25 183 ASP A CA 1
ATOM 1464 C C . ASP A 1 183 ? 19.157 12.646 0.844 1.00 84.25 183 ASP A C 1
ATOM 1466 O O . ASP A 1 183 ? 20.209 12.355 0.275 1.00 84.25 183 ASP A O 1
ATOM 1470 N N . GLU A 1 184 ? 18.548 11.801 1.674 1.00 85.88 184 GLU A N 1
ATOM 1471 C CA . GLU A 1 184 ? 19.037 10.451 1.939 1.00 85.88 184 GLU A CA 1
ATOM 1472 C C . GLU A 1 184 ? 18.815 9.525 0.738 1.00 85.88 184 GLU A C 1
ATOM 1474 O O . GLU A 1 184 ? 19.750 8.826 0.349 1.00 85.88 184 GLU A O 1
ATOM 1479 N N . LEU A 1 185 ? 17.639 9.592 0.102 1.00 81.25 185 LEU A N 1
ATOM 1480 C CA . LEU A 1 185 ? 17.298 8.815 -1.100 1.00 81.25 185 LEU A CA 1
ATOM 1481 C C . LEU A 1 185 ? 18.184 9.168 -2.304 1.00 81.25 185 LEU A C 1
ATOM 1483 O O . LEU A 1 185 ? 18.442 8.341 -3.170 1.00 81.25 185 LEU A O 1
ATOM 1487 N N . ARG A 1 186 ? 18.727 10.391 -2.362 1.00 83.25 186 ARG A N 1
ATOM 1488 C CA . ARG A 1 186 ? 19.705 10.780 -3.398 1.00 83.25 186 ARG A CA 1
ATOM 1489 C C . ARG A 1 186 ? 21.062 10.094 -3.247 1.00 83.25 186 ARG A C 1
ATOM 1491 O O . ARG A 1 186 ? 21.895 10.192 -4.150 1.00 83.25 186 ARG A O 1
ATOM 1498 N N . ASN A 1 187 ? 21.318 9.433 -2.122 1.00 85.69 187 ASN A N 1
ATOM 1499 C CA . ASN A 1 187 ? 22.514 8.635 -1.930 1.00 85.69 187 ASN A CA 1
ATOM 1500 C C . ASN A 1 187 ? 22.224 7.166 -2.248 1.00 85.69 187 ASN A C 1
ATOM 1502 O O . ASN A 1 187 ? 22.065 6.348 -1.345 1.00 85.69 187 ASN A O 1
ATOM 1506 N N . ASN A 1 188 ? 22.261 6.825 -3.538 1.00 78.38 188 ASN A N 1
ATOM 1507 C CA . ASN A 1 188 ? 21.959 5.482 -4.046 1.00 78.38 188 ASN A CA 1
ATOM 1508 C C . ASN A 1 188 ? 22.752 4.357 -3.359 1.00 78.38 188 ASN A C 1
ATOM 1510 O O . ASN A 1 188 ? 22.321 3.213 -3.369 1.00 78.38 188 ASN A O 1
ATOM 1514 N N . SER A 1 189 ? 23.920 4.639 -2.765 1.00 82.69 189 SER A N 1
ATOM 1515 C CA . SER A 1 189 ? 24.686 3.611 -2.042 1.00 82.69 189 SER A CA 1
ATOM 1516 C C . SER A 1 189 ? 23.959 3.081 -0.803 1.00 82.69 189 SER A C 1
ATOM 1518 O O . SER A 1 189 ? 24.188 1.937 -0.418 1.00 82.69 189 SER A O 1
ATOM 1520 N N . ARG A 1 190 ? 23.066 3.888 -0.212 1.00 83.06 190 ARG A N 1
ATOM 1521 C CA . ARG A 1 190 ? 22.237 3.497 0.930 1.00 83.06 190 ARG A CA 1
ATOM 1522 C C . ARG A 1 190 ? 21.213 2.448 0.561 1.00 83.06 190 ARG A C 1
ATOM 1524 O O . ARG A 1 190 ? 20.952 1.599 1.391 1.00 83.06 190 ARG A O 1
ATOM 1531 N N . GLU A 1 191 ? 20.706 2.477 -0.667 1.00 81.56 191 GLU A N 1
ATOM 1532 C CA . GLU A 1 191 ? 19.636 1.590 -1.127 1.00 81.56 191 GLU A CA 1
ATOM 1533 C C . GLU A 1 191 ? 20.142 0.192 -1.529 1.00 81.56 191 GLU A C 1
ATOM 1535 O O . GLU A 1 191 ? 19.353 -0.707 -1.812 1.00 81.56 191 GLU A O 1
ATOM 1540 N N . ILE A 1 192 ? 21.465 -0.014 -1.551 1.00 87.62 192 ILE A N 1
ATOM 1541 C CA . ILE A 1 192 ? 22.108 -1.236 -2.047 1.00 87.62 192 ILE A CA 1
ATOM 1542 C C . ILE A 1 192 ? 22.631 -2.068 -0.872 1.00 87.62 192 ILE A C 1
ATOM 1544 O O . ILE A 1 192 ? 23.844 -2.181 -0.660 1.00 87.62 192 ILE A O 1
ATOM 1548 N N . ASN A 1 193 ? 21.714 -2.695 -0.133 1.00 91.38 193 ASN A N 1
ATOM 1549 C CA . ASN A 1 193 ? 22.046 -3.655 0.924 1.00 91.38 193 ASN A CA 1
ATOM 1550 C C . ASN A 1 193 ? 21.586 -5.057 0.512 1.00 91.38 193 ASN A C 1
ATOM 1552 O O . ASN A 1 193 ? 20.451 -5.436 0.808 1.00 91.38 193 ASN A O 1
ATOM 1556 N N . PRO A 1 194 ? 22.433 -5.816 -0.206 1.00 91.31 194 PRO A N 1
ATOM 1557 C CA . PRO A 1 194 ? 22.106 -7.183 -0.562 1.00 91.31 194 PRO A CA 1
ATOM 1558 C C . PRO A 1 194 ? 22.117 -8.071 0.683 1.00 91.31 194 PRO A C 1
ATOM 1560 O O . PRO A 1 194 ? 23.053 -7.993 1.481 1.00 91.31 194 PRO A O 1
ATOM 1563 N N . MET A 1 195 ? 21.111 -8.925 0.816 1.00 92.38 195 MET A N 1
ATOM 1564 C CA . MET A 1 195 ? 21.021 -9.941 1.867 1.00 92.38 195 MET A CA 1
ATOM 1565 C C . MET A 1 195 ? 20.237 -11.150 1.364 1.00 92.38 195 MET A C 1
ATOM 1567 O O . MET A 1 195 ? 19.387 -11.013 0.480 1.00 92.38 195 MET A O 1
ATOM 1571 N N . GLU A 1 196 ? 20.525 -12.321 1.923 1.00 93.62 196 GLU A N 1
ATOM 1572 C CA . GLU A 1 196 ? 19.698 -13.507 1.718 1.00 93.62 196 GLU A CA 1
ATOM 1573 C C . GLU A 1 196 ? 18.431 -13.414 2.582 1.00 93.62 196 GLU A C 1
ATOM 1575 O O . GLU A 1 196 ? 18.467 -12.883 3.694 1.00 93.62 196 GLU A O 1
ATOM 1580 N N . ILE A 1 197 ? 17.298 -13.934 2.102 1.00 95.00 197 ILE A N 1
ATOM 1581 C CA . ILE A 1 197 ? 16.032 -13.927 2.861 1.00 95.00 197 ILE A CA 1
ATOM 1582 C C . ILE A 1 197 ? 16.189 -14.574 4.244 1.00 95.00 197 ILE A C 1
ATOM 1584 O O . ILE A 1 197 ? 15.612 -14.092 5.218 1.00 95.00 197 ILE A O 1
ATOM 1588 N N . GLY A 1 198 ? 16.978 -15.646 4.348 1.00 95.06 198 GLY A N 1
ATOM 1589 C CA . GLY A 1 198 ? 17.261 -16.335 5.608 1.00 95.06 198 GLY A CA 1
ATOM 1590 C C . GLY A 1 198 ? 18.107 -15.524 6.596 1.00 95.06 198 GLY A C 1
ATOM 1591 O O . GLY A 1 198 ? 18.120 -15.847 7.781 1.00 95.06 198 GLY A O 1
ATOM 1592 N N . GLU A 1 199 ? 18.780 -14.469 6.134 1.00 95.25 199 GLU A N 1
ATOM 1593 C CA . GLU A 1 199 ? 19.648 -13.607 6.943 1.00 95.25 199 GLU A CA 1
ATOM 1594 C C . GLU A 1 199 ? 18.957 -12.311 7.393 1.00 95.25 199 GLU A C 1
ATOM 1596 O O . GLU A 1 199 ? 19.553 -11.527 8.135 1.00 95.25 199 GLU A O 1
ATOM 1601 N N . ILE A 1 200 ? 17.711 -12.061 6.968 1.00 96.25 200 ILE A N 1
ATOM 1602 C CA . ILE A 1 200 ? 16.989 -10.847 7.355 1.00 96.25 200 ILE A CA 1
ATOM 1603 C C . ILE A 1 200 ? 16.732 -10.873 8.870 1.00 96.25 200 ILE A C 1
ATOM 1605 O O . ILE A 1 200 ? 16.037 -11.765 9.364 1.00 96.25 200 ILE A O 1
ATOM 1609 N N . PRO A 1 201 ? 17.249 -9.893 9.636 1.00 95.25 201 PRO A N 1
ATOM 1610 C CA . PRO A 1 201 ? 17.196 -9.962 11.092 1.00 95.25 201 PRO A CA 1
ATOM 1611 C C . PRO A 1 201 ? 15.818 -9.597 11.664 1.00 95.25 201 PRO A C 1
ATOM 1613 O O . PRO A 1 201 ? 15.533 -9.959 12.803 1.00 95.25 201 PRO A O 1
ATOM 1616 N N . TYR A 1 202 ? 14.957 -8.920 10.895 1.00 94.31 202 TYR A N 1
ATOM 1617 C CA . TYR A 1 202 ? 13.674 -8.389 11.370 1.00 94.31 202 TYR A CA 1
ATOM 1618 C C . TYR A 1 202 ? 12.567 -9.445 11.337 1.00 94.31 202 TYR A C 1
ATOM 1620 O O . TYR A 1 202 ? 12.281 -9.991 10.274 1.00 94.31 202 TYR A O 1
ATOM 1628 N N . GLN A 1 203 ? 11.912 -9.702 12.471 1.00 94.56 203 GLN A N 1
ATOM 1629 C CA . GLN A 1 203 ? 10.985 -10.829 12.659 1.00 94.56 203 GLN A CA 1
ATOM 1630 C C . GLN A 1 203 ? 9.504 -10.433 12.683 1.00 94.56 203 GLN A C 1
ATOM 1632 O O . GLN A 1 203 ? 8.639 -11.300 12.800 1.00 94.56 203 GLN A O 1
ATOM 1637 N N . PHE A 1 204 ? 9.176 -9.143 12.542 1.00 95.69 204 PHE A N 1
ATOM 1638 C CA . PHE A 1 204 ? 7.776 -8.705 12.433 1.00 95.69 204 PHE A CA 1
ATOM 1639 C C . PHE A 1 204 ? 7.059 -9.291 11.202 1.00 95.69 204 PHE A C 1
ATOM 1641 O O . PHE A 1 204 ? 5.830 -9.300 11.157 1.00 95.69 204 PHE A O 1
ATOM 1648 N N . LEU A 1 205 ? 7.818 -9.781 10.216 1.00 96.88 205 LEU A N 1
ATOM 1649 C CA . LEU A 1 205 ? 7.340 -10.355 8.965 1.00 96.88 205 LEU A CA 1
ATOM 1650 C C . LEU A 1 205 ? 8.003 -11.713 8.711 1.00 96.88 205 LEU A C 1
ATOM 1652 O O . LEU A 1 205 ? 9.221 -11.836 8.824 1.00 96.88 205 LEU A O 1
ATOM 1656 N N . ASP A 1 206 ? 7.230 -12.720 8.301 1.00 97.69 206 ASP A N 1
ATOM 1657 C CA . ASP A 1 206 ? 7.812 -13.944 7.740 1.00 97.69 206 ASP A CA 1
ATOM 1658 C C . ASP A 1 206 ? 8.219 -13.677 6.282 1.00 97.69 206 ASP A C 1
ATOM 1660 O O . ASP A 1 206 ? 7.398 -13.731 5.364 1.00 97.69 206 ASP A O 1
ATOM 1664 N N . TRP A 1 207 ? 9.493 -13.341 6.072 1.00 97.38 207 TRP A N 1
ATOM 1665 C CA . TRP A 1 207 ? 10.019 -12.944 4.762 1.00 97.38 207 TRP A CA 1
ATOM 1666 C C . TRP A 1 207 ? 9.948 -14.048 3.705 1.00 97.38 207 TRP A C 1
ATOM 1668 O O . TRP A 1 207 ? 9.792 -13.743 2.523 1.00 97.38 207 TRP A O 1
ATOM 1678 N N . LYS A 1 208 ? 10.009 -15.323 4.112 1.00 96.12 208 LYS A N 1
ATOM 1679 C CA . LYS A 1 208 ? 9.869 -16.452 3.182 1.00 96.12 208 LYS A CA 1
ATOM 1680 C C . LYS A 1 208 ? 8.447 -16.500 2.657 1.00 96.12 208 LYS A C 1
ATOM 1682 O O . LYS A 1 208 ? 8.243 -16.491 1.449 1.00 96.12 208 LYS A O 1
ATOM 1687 N N . ILE A 1 209 ? 7.466 -16.457 3.559 1.00 96.75 209 ILE A N 1
ATOM 1688 C CA . ILE A 1 209 ? 6.057 -16.399 3.161 1.00 96.75 209 ILE A CA 1
ATOM 1689 C C . ILE A 1 209 ? 5.800 -15.148 2.328 1.00 96.75 209 ILE A C 1
ATOM 1691 O O . ILE A 1 209 ? 5.136 -15.245 1.306 1.00 96.75 209 ILE A O 1
ATOM 1695 N N . TYR A 1 210 ? 6.360 -13.996 2.695 1.00 97.44 210 TYR A N 1
ATOM 1696 C CA . TYR A 1 210 ? 6.155 -12.761 1.940 1.00 97.44 210 TYR A CA 1
ATOM 1697 C C . TYR A 1 210 ? 6.616 -12.889 0.480 1.00 97.44 210 TYR A C 1
ATOM 1699 O O . TYR A 1 210 ? 5.854 -12.588 -0.438 1.00 97.44 210 TYR A O 1
ATOM 1707 N N . VAL A 1 211 ? 7.827 -13.405 0.251 1.00 95.75 211 VAL A 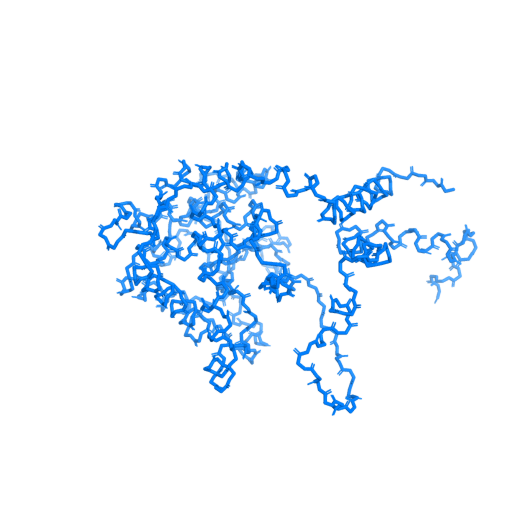N 1
ATOM 1708 C CA . VAL A 1 211 ? 8.365 -13.639 -1.099 1.00 95.75 211 VAL A CA 1
ATOM 1709 C C . VAL A 1 211 ? 7.574 -14.711 -1.852 1.00 95.75 211 VAL A C 1
ATOM 1711 O O . VAL A 1 211 ? 7.261 -14.516 -3.028 1.00 95.75 211 VAL A O 1
ATOM 1714 N N . SER A 1 212 ? 7.214 -15.815 -1.192 1.00 94.88 212 SER A N 1
ATOM 1715 C CA . SER A 1 212 ? 6.384 -16.867 -1.789 1.00 94.88 212 SER A CA 1
ATOM 1716 C C . SER A 1 212 ? 5.018 -16.339 -2.225 1.00 94.88 212 SER A C 1
ATOM 1718 O O . SER A 1 212 ? 4.571 -16.639 -3.328 1.00 94.88 212 SER A O 1
ATOM 1720 N N . GLU A 1 213 ? 4.363 -15.516 -1.405 1.00 95.31 213 GLU A N 1
ATOM 1721 C CA . GLU A 1 213 ? 3.067 -14.920 -1.741 1.00 95.31 213 GLU A CA 1
ATOM 1722 C C . GLU A 1 213 ? 3.188 -13.925 -2.903 1.00 95.31 213 GLU A C 1
ATOM 1724 O O . GLU A 1 213 ? 2.345 -13.938 -3.796 1.00 95.31 213 GLU A O 1
ATOM 1729 N N . ILE A 1 214 ? 4.263 -13.129 -2.975 1.00 94.38 214 ILE A N 1
ATOM 1730 C CA . ILE A 1 214 ? 4.538 -12.276 -4.146 1.00 94.38 214 ILE A CA 1
ATOM 1731 C C . ILE A 1 214 ? 4.669 -13.126 -5.423 1.00 94.38 214 ILE A C 1
ATOM 1733 O O . ILE A 1 214 ? 4.051 -12.814 -6.443 1.00 94.38 214 ILE A O 1
ATOM 1737 N N . SER A 1 215 ? 5.446 -14.212 -5.380 1.00 92.19 215 SER A N 1
ATOM 1738 C CA . SER A 1 215 ? 5.606 -15.156 -6.501 1.00 92.19 215 SER A CA 1
ATOM 1739 C C . SER A 1 215 ? 4.260 -15.752 -6.935 1.00 92.19 215 SER A C 1
ATOM 1741 O O . SER A 1 215 ? 3.895 -15.701 -8.113 1.00 92.19 215 SER A O 1
ATOM 1743 N N . ASN A 1 216 ? 3.464 -16.219 -5.970 1.00 92.75 216 ASN A N 1
ATOM 1744 C CA . ASN A 1 216 ? 2.159 -16.827 -6.216 1.00 92.75 216 ASN A CA 1
ATOM 1745 C C . ASN A 1 216 ? 1.153 -15.840 -6.822 1.00 92.75 216 ASN A C 1
ATOM 1747 O O . ASN A 1 216 ? 0.533 -16.150 -7.838 1.00 92.75 216 ASN A O 1
ATOM 1751 N N . LEU A 1 217 ? 1.008 -14.650 -6.231 1.00 91.00 217 LEU A N 1
ATOM 1752 C CA . LEU A 1 217 ? 0.041 -13.636 -6.668 1.00 91.00 217 LEU A CA 1
ATOM 1753 C C . LEU A 1 217 ? 0.402 -13.043 -8.036 1.00 91.00 217 LEU A C 1
ATOM 1755 O O . LEU A 1 217 ? -0.476 -12.761 -8.847 1.00 91.00 217 LEU A O 1
ATOM 1759 N N . THR A 1 218 ? 1.695 -12.895 -8.339 1.00 89.56 218 THR A N 1
ATOM 1760 C CA . THR A 1 218 ? 2.135 -12.450 -9.673 1.00 89.56 218 THR A CA 1
ATOM 1761 C C . THR A 1 218 ? 2.046 -13.553 -10.733 1.00 89.56 218 THR A C 1
ATOM 1763 O O . THR A 1 218 ? 2.086 -13.259 -11.929 1.00 89.56 218 THR A O 1
ATOM 1766 N N . GLY A 1 219 ? 1.947 -14.823 -10.319 1.00 89.06 219 GLY A N 1
ATOM 1767 C CA . GLY A 1 219 ? 2.027 -15.989 -11.201 1.00 89.06 219 GLY A CA 1
ATOM 1768 C C . GLY A 1 219 ? 3.419 -16.207 -11.807 1.00 89.06 219 GLY A C 1
ATOM 1769 O O . GLY A 1 219 ? 3.565 -16.990 -12.749 1.00 89.06 219 GLY A O 1
ATOM 1770 N N . VAL A 1 220 ? 4.440 -15.507 -11.303 1.00 84.62 220 VAL A N 1
ATOM 1771 C CA . VAL A 1 220 ? 5.824 -15.613 -11.768 1.00 84.62 220 VAL A CA 1
ATOM 1772 C C . VAL A 1 220 ? 6.597 -16.451 -10.770 1.00 84.62 220 VAL A C 1
ATOM 1774 O O . VAL A 1 220 ? 6.991 -15.960 -9.720 1.00 84.62 220 VAL A O 1
ATOM 1777 N N . ASN A 1 221 ? 6.888 -17.699 -11.133 1.00 83.12 221 ASN A N 1
ATOM 1778 C CA . ASN A 1 221 ? 7.780 -18.526 -10.335 1.00 83.12 221 ASN A CA 1
ATOM 1779 C C . ASN A 1 221 ? 9.241 -18.108 -10.578 1.00 83.12 221 ASN A C 1
ATOM 1781 O O . ASN A 1 221 ? 9.907 -18.619 -11.480 1.00 83.12 221 ASN A O 1
ATOM 1785 N N . PHE A 1 222 ? 9.711 -17.124 -9.809 1.00 81.19 222 PHE A N 1
ATOM 1786 C CA . PHE A 1 222 ? 11.088 -16.629 -9.876 1.00 81.19 222 PHE A CA 1
ATOM 1787 C C . PHE A 1 222 ? 12.029 -17.317 -8.877 1.00 81.19 222 PHE A C 1
ATOM 1789 O O . PHE A 1 222 ? 13.205 -16.950 -8.815 1.00 81.19 222 PHE A O 1
ATOM 1796 N N . ILE A 1 223 ? 11.537 -18.297 -8.106 1.00 82.06 223 ILE A N 1
ATOM 1797 C CA . ILE A 1 223 ? 12.329 -18.977 -7.087 1.00 82.06 223 ILE A CA 1
ATOM 1798 C C . ILE A 1 223 ? 11.806 -20.375 -6.714 1.00 82.06 223 ILE A C 1
ATOM 1800 O O . ILE A 1 223 ? 10.620 -20.563 -6.469 1.00 82.06 223 ILE A O 1
ATOM 1804 N N . ASP A 1 224 ? 12.717 -21.344 -6.597 1.00 84.44 224 ASP A N 1
ATOM 1805 C CA . ASP A 1 224 ? 12.429 -22.640 -5.973 1.00 84.44 224 ASP A CA 1
ATOM 1806 C C . ASP A 1 224 ? 12.204 -22.483 -4.456 1.00 84.44 224 ASP A C 1
ATOM 1808 O O . ASP A 1 224 ? 13.042 -21.913 -3.752 1.00 84.44 224 ASP A O 1
ATOM 1812 N N . GLU A 1 225 ? 11.092 -23.014 -3.939 1.00 84.44 225 GLU A N 1
ATOM 1813 C CA . GLU A 1 225 ? 10.757 -22.972 -2.511 1.00 84.44 225 GLU A CA 1
ATOM 1814 C C . GLU A 1 225 ? 11.863 -23.572 -1.632 1.00 84.44 225 GLU A C 1
ATOM 1816 O O . GLU A 1 225 ? 12.094 -23.075 -0.529 1.00 84.44 225 GLU A O 1
ATOM 1821 N N . SER A 1 226 ? 12.595 -24.590 -2.109 1.00 87.81 226 SER A N 1
ATOM 1822 C CA . SER A 1 226 ? 13.690 -25.186 -1.329 1.00 87.81 226 SER A CA 1
ATOM 1823 C C . SER A 1 226 ? 14.915 -24.278 -1.193 1.00 87.81 226 SER A C 1
ATOM 1825 O O . SER A 1 226 ? 15.763 -24.514 -0.335 1.00 87.81 226 SER A O 1
ATOM 1827 N N . GLU A 1 227 ? 15.022 -23.246 -2.030 1.00 90.00 227 GLU A N 1
ATOM 1828 C CA . GLU A 1 227 ? 16.141 -22.300 -2.060 1.00 90.00 227 GLU A CA 1
ATOM 1829 C C . GLU A 1 227 ? 15.735 -20.899 -1.569 1.00 90.00 227 GLU A C 1
ATOM 1831 O O . GLU A 1 227 ? 16.546 -19.974 -1.621 1.00 90.00 227 GLU A O 1
ATOM 1836 N N . ILE A 1 228 ? 14.513 -20.731 -1.036 1.00 91.75 228 ILE A N 1
ATOM 1837 C CA . ILE A 1 228 ? 13.997 -19.417 -0.622 1.00 91.75 228 ILE A CA 1
ATOM 1838 C C . ILE A 1 228 ? 14.855 -18.704 0.405 1.00 91.75 228 ILE A C 1
ATOM 1840 O O . ILE A 1 228 ? 15.016 -17.492 0.332 1.00 91.75 228 ILE A O 1
ATOM 1844 N N . GLU A 1 229 ? 15.470 -19.455 1.311 1.00 93.50 229 GLU A N 1
ATOM 1845 C CA . GLU A 1 229 ? 16.384 -18.908 2.308 1.00 93.50 229 GLU A CA 1
ATOM 1846 C C . GLU A 1 229 ? 17.599 -18.224 1.693 1.00 93.50 229 GLU A C 1
ATOM 1848 O O . GLU A 1 229 ? 18.021 -17.199 2.214 1.00 93.50 229 GLU A O 1
ATOM 1853 N N . LYS A 1 230 ? 18.116 -18.751 0.581 1.00 91.19 230 LYS A N 1
ATOM 1854 C CA . LYS A 1 230 ? 19.333 -18.258 -0.080 1.00 91.19 230 LYS A CA 1
ATOM 1855 C C . LYS A 1 230 ? 19.034 -17.230 -1.167 1.00 91.19 230 LYS A C 1
ATOM 1857 O O . LYS A 1 230 ? 19.926 -16.818 -1.911 1.00 91.19 230 LYS A O 1
ATOM 1862 N N . TYR A 1 231 ? 17.769 -16.844 -1.319 1.00 89.88 231 TYR A N 1
ATOM 1863 C CA . TYR A 1 231 ? 17.395 -15.854 -2.313 1.00 89.88 231 TYR A CA 1
ATOM 1864 C C . TYR A 1 231 ? 17.928 -14.490 -1.930 1.00 89.88 231 TYR A C 1
ATOM 1866 O O . TYR A 1 231 ? 17.638 -13.980 -0.849 1.00 89.88 231 TYR A O 1
ATOM 1874 N N . TRP A 1 232 ? 18.662 -13.884 -2.850 1.00 89.44 232 TRP A N 1
ATOM 1875 C CA . TRP A 1 232 ? 19.208 -12.556 -2.656 1.00 89.44 232 TRP A CA 1
ATOM 1876 C C . TRP A 1 232 ? 18.176 -11.487 -3.003 1.00 89.44 232 TRP A C 1
ATOM 1878 O O . TRP A 1 232 ? 17.657 -11.446 -4.120 1.00 89.44 232 TRP A O 1
ATOM 1888 N N . ILE A 1 233 ? 17.949 -10.576 -2.061 1.00 91.44 233 ILE A N 1
ATOM 1889 C CA . ILE A 1 233 ? 17.165 -9.353 -2.254 1.00 91.44 233 ILE A CA 1
ATOM 1890 C C . ILE A 1 233 ? 18.029 -8.125 -1.998 1.00 91.44 233 ILE A C 1
ATOM 1892 O O . ILE A 1 233 ? 19.100 -8.225 -1.396 1.00 91.44 233 ILE A O 1
ATOM 1896 N N . MET A 1 234 ? 17.558 -6.956 -2.427 1.00 91.50 234 MET A N 1
ATOM 1897 C CA . MET A 1 234 ? 18.084 -5.678 -1.947 1.00 91.50 234 MET A CA 1
ATOM 1898 C C . MET A 1 234 ? 17.136 -5.078 -0.917 1.00 91.50 234 MET A C 1
ATOM 1900 O O . MET A 1 234 ? 15.951 -4.911 -1.184 1.00 91.50 234 MET A O 1
ATOM 1904 N N . MET A 1 235 ? 17.659 -4.701 0.244 1.00 93.00 235 MET A N 1
ATOM 1905 C CA . MET A 1 235 ? 16.918 -3.934 1.243 1.00 93.00 235 MET A CA 1
ATOM 1906 C C . MET A 1 235 ? 17.340 -2.467 1.160 1.00 93.00 235 MET A C 1
ATOM 1908 O O . MET A 1 235 ? 18.518 -2.164 1.357 1.00 93.00 235 MET A O 1
ATOM 1912 N N . SER A 1 236 ? 16.413 -1.546 0.895 1.00 91.19 236 SER A N 1
ATOM 1913 C CA . SER A 1 236 ? 16.786 -0.141 0.692 1.00 91.19 236 SER A CA 1
ATOM 1914 C C . SER A 1 236 ? 17.212 0.555 1.986 1.00 91.19 236 SER A C 1
ATOM 1916 O O . SER A 1 236 ? 18.186 1.292 1.990 1.00 91.19 236 SER A O 1
ATOM 1918 N N . GLU A 1 237 ? 16.523 0.321 3.104 1.00 91.94 237 GLU A N 1
ATOM 1919 C CA . GLU A 1 237 ? 16.784 1.043 4.361 1.00 91.94 237 GLU A CA 1
ATOM 1920 C C . GLU A 1 237 ? 16.754 0.089 5.575 1.00 91.94 237 GLU A C 1
ATOM 1922 O O . GLU A 1 237 ? 15.847 0.158 6.408 1.00 91.94 237 GLU A O 1
ATOM 1927 N N . PRO A 1 238 ? 17.745 -0.814 5.723 1.00 94.19 238 PRO A N 1
ATOM 1928 C CA . PRO A 1 238 ? 17.740 -1.840 6.772 1.00 94.19 238 PRO A CA 1
ATOM 1929 C C . PRO A 1 238 ? 17.650 -1.246 8.186 1.00 94.19 238 PRO A C 1
ATOM 1931 O O . PRO A 1 238 ? 16.848 -1.686 9.002 1.00 94.19 238 PRO A O 1
ATOM 1934 N N . LYS A 1 239 ? 18.389 -0.168 8.480 1.00 93.25 239 LYS A N 1
ATOM 1935 C CA . LYS A 1 239 ? 18.315 0.489 9.800 1.00 93.25 239 LYS A CA 1
ATOM 1936 C C . LYS A 1 239 ? 16.915 1.025 10.114 1.00 93.25 239 LYS A C 1
ATOM 1938 O O . LYS A 1 239 ? 16.469 0.925 11.252 1.00 93.25 239 LYS A O 1
ATOM 1943 N N . LYS A 1 240 ? 16.208 1.561 9.113 1.00 94.06 240 LYS A N 1
ATOM 1944 C CA . LYS A 1 240 ? 14.821 2.021 9.277 1.00 94.06 240 LYS A CA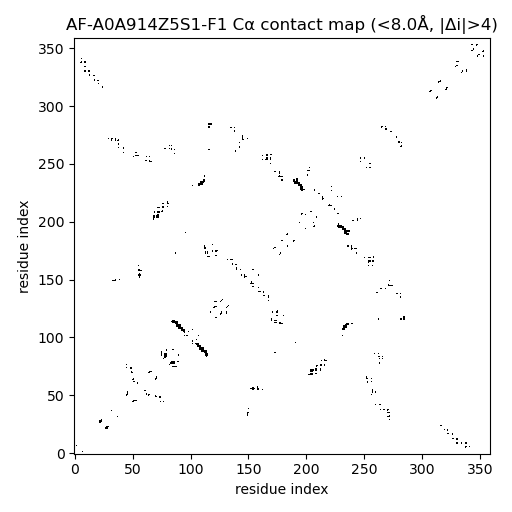 1
ATOM 1945 C C . LYS A 1 240 ? 13.859 0.862 9.492 1.00 94.06 240 LYS A C 1
ATOM 1947 O O . LYS A 1 240 ? 12.944 0.993 10.296 1.00 94.06 240 LYS A O 1
ATOM 1952 N N . MET A 1 241 ? 14.116 -0.279 8.859 1.00 95.06 241 MET A N 1
ATOM 1953 C CA . MET A 1 241 ? 13.361 -1.509 9.093 1.00 95.06 241 MET A CA 1
ATOM 1954 C C . MET A 1 241 ? 13.537 -2.032 10.531 1.00 95.06 241 MET A C 1
ATOM 1956 O O . MET A 1 241 ? 12.564 -2.428 11.168 1.00 95.06 241 MET A O 1
ATOM 1960 N N . GLU A 1 242 ? 14.753 -1.949 11.083 1.00 94.50 242 GLU A N 1
ATOM 1961 C CA . GLU A 1 242 ? 15.024 -2.285 12.490 1.00 94.50 242 GLU A CA 1
ATOM 1962 C C . GLU A 1 242 ? 14.269 -1.368 13.465 1.00 94.50 242 GLU A C 1
ATOM 1964 O O . GLU A 1 242 ? 13.708 -1.810 14.469 1.00 94.50 242 GLU A O 1
ATOM 1969 N N . GLU A 1 243 ? 14.272 -0.063 13.185 1.00 95.50 243 GLU A N 1
ATOM 1970 C CA . GLU A 1 243 ? 13.540 0.934 13.970 1.00 95.50 243 GLU A CA 1
ATOM 1971 C C . GLU A 1 243 ? 12.023 0.702 13.885 1.00 95.50 243 GLU A C 1
ATOM 1973 O O . GLU A 1 243 ? 11.329 0.795 14.903 1.00 95.50 243 GLU A O 1
ATOM 1978 N N . LEU A 1 244 ? 11.524 0.338 12.699 1.00 96.19 244 LEU A N 1
ATOM 1979 C CA . LEU A 1 244 ? 10.122 0.016 12.465 1.00 96.19 244 LEU A CA 1
ATOM 1980 C C . LEU A 1 244 ? 9.677 -1.189 13.299 1.00 96.19 244 LEU A C 1
ATOM 1982 O O . LEU A 1 244 ? 8.669 -1.093 13.988 1.00 96.19 244 LEU A O 1
ATOM 1986 N N . GLU A 1 245 ? 10.429 -2.289 13.318 1.00 95.38 245 GLU A N 1
ATOM 1987 C CA . GLU A 1 245 ? 10.094 -3.475 14.124 1.00 95.38 245 GLU A CA 1
ATOM 1988 C C . GLU A 1 245 ? 9.905 -3.143 15.617 1.00 95.38 245 GLU A C 1
ATOM 1990 O O . GLU A 1 245 ? 8.921 -3.548 16.253 1.00 95.38 245 GLU A O 1
ATOM 1995 N N . LYS A 1 246 ? 10.816 -2.335 16.174 1.00 95.44 246 LYS A N 1
ATOM 1996 C CA . LYS A 1 246 ? 10.731 -1.872 17.570 1.00 95.44 246 LYS A CA 1
ATOM 1997 C C . LYS A 1 246 ? 9.475 -1.030 17.796 1.00 95.44 246 LYS A C 1
ATOM 1999 O O . LYS A 1 246 ? 8.821 -1.152 18.833 1.00 95.44 246 LYS A O 1
ATOM 2004 N N . TYR A 1 247 ? 9.121 -0.189 16.828 1.00 96.38 247 TYR A N 1
ATOM 2005 C CA . TYR A 1 247 ? 7.918 0.633 16.888 1.00 96.38 247 TYR A CA 1
ATOM 2006 C C . TYR A 1 247 ? 6.625 -0.181 16.761 1.00 96.38 247 TYR A C 1
ATOM 2008 O O . TYR A 1 247 ? 5.695 0.060 17.531 1.00 96.38 247 TYR A O 1
ATOM 2016 N N . LEU A 1 248 ? 6.574 -1.179 15.871 1.00 95.50 248 LEU A N 1
ATOM 2017 C CA . LEU A 1 248 ? 5.419 -2.072 15.708 1.00 95.50 248 LEU A CA 1
ATOM 2018 C C . LEU A 1 248 ? 5.086 -2.796 17.021 1.00 95.50 248 LEU A C 1
ATOM 2020 O O . LEU A 1 248 ? 3.924 -2.865 17.423 1.00 95.50 248 LEU A O 1
ATOM 2024 N N . THR A 1 249 ? 6.117 -3.235 17.748 1.00 90.25 249 THR A N 1
ATOM 2025 C CA . THR A 1 249 ? 5.961 -3.829 19.087 1.00 90.25 249 THR A CA 1
ATOM 2026 C C . THR A 1 249 ? 5.333 -2.848 20.086 1.00 90.25 249 THR A C 1
ATOM 2028 O O . THR A 1 249 ? 4.524 -3.246 20.921 1.00 90.25 249 THR A O 1
ATOM 2031 N N . LYS A 1 250 ? 5.676 -1.555 20.000 1.00 92.75 250 LYS A N 1
ATOM 2032 C CA . LYS A 1 250 ? 5.166 -0.507 20.899 1.00 92.75 250 LYS A CA 1
ATOM 2033 C C . LYS A 1 250 ? 3.722 -0.104 20.585 1.00 92.75 250 LYS A C 1
ATOM 2035 O O . LYS A 1 250 ? 2.944 0.094 21.512 1.00 92.75 250 LYS A O 1
ATOM 2040 N N . VAL A 1 251 ? 3.382 0.084 19.309 1.00 92.44 251 VAL A N 1
ATOM 2041 C CA . VAL A 1 251 ? 2.055 0.578 18.885 1.00 92.44 251 VAL A CA 1
ATOM 2042 C C . VAL A 1 251 ? 0.976 -0.509 18.928 1.00 92.44 251 VAL A C 1
ATOM 2044 O O . VAL A 1 251 ? -0.213 -0.207 19.026 1.00 92.44 251 VAL A O 1
ATOM 2047 N N . GLY A 1 252 ? 1.394 -1.776 18.892 1.00 90.88 252 GLY A N 1
ATOM 2048 C CA . GLY A 1 252 ? 0.504 -2.925 18.890 1.00 90.88 252 GLY A CA 1
ATOM 2049 C C . GLY A 1 252 ? -0.060 -3.219 17.500 1.00 90.88 252 GLY A C 1
ATOM 2050 O O . GLY A 1 252 ? -0.447 -2.332 16.737 1.00 90.88 252 GLY A O 1
ATOM 2051 N N . MET A 1 253 ? -0.140 -4.507 17.176 1.00 92.44 253 MET A N 1
ATOM 2052 C CA . MET A 1 253 ? -0.493 -4.951 15.828 1.00 92.44 253 MET A CA 1
ATOM 2053 C C . MET A 1 253 ? -1.955 -4.716 15.443 1.00 92.44 253 MET A C 1
ATOM 2055 O O . MET A 1 253 ? -2.270 -4.678 14.260 1.00 92.44 253 MET A O 1
ATOM 2059 N N . ASP A 1 254 ? -2.861 -4.503 16.395 1.00 92.19 254 ASP A N 1
ATOM 2060 C CA . ASP A 1 254 ? -4.246 -4.163 16.059 1.00 92.19 254 ASP A CA 1
ATOM 2061 C C . ASP A 1 254 ? -4.355 -2.777 15.386 1.00 92.19 254 ASP A C 1
ATOM 2063 O O . ASP A 1 254 ? -5.100 -2.625 14.416 1.00 92.19 254 ASP A O 1
ATOM 2067 N N . THR A 1 255 ? -3.530 -1.804 15.797 1.00 94.00 255 THR A N 1
ATOM 2068 C CA . THR A 1 255 ? -3.395 -0.509 15.103 1.00 94.00 255 THR A CA 1
ATOM 2069 C C . THR A 1 255 ? -2.904 -0.705 13.670 1.00 94.00 255 THR A C 1
ATOM 2071 O O . THR A 1 255 ? -3.430 -0.092 12.742 1.00 94.00 255 THR A O 1
ATOM 2074 N N . VAL A 1 256 ? -1.939 -1.610 13.475 1.00 96.12 256 VAL A N 1
ATOM 2075 C CA . VAL A 1 256 ? -1.398 -1.953 12.153 1.00 96.12 256 VAL A CA 1
ATOM 2076 C C . VAL A 1 256 ? -2.484 -2.568 11.275 1.00 96.12 256 VAL A C 1
ATOM 2078 O O . VAL A 1 256 ? -2.683 -2.122 10.152 1.00 96.12 256 VAL A O 1
ATOM 2081 N N . VAL A 1 257 ? -3.244 -3.539 11.784 1.00 96.25 257 VAL A N 1
ATOM 2082 C CA . VAL A 1 257 ? -4.345 -4.169 11.038 1.00 96.25 257 VAL A CA 1
ATOM 2083 C C . VAL A 1 257 ? -5.401 -3.144 10.632 1.00 96.25 257 VAL A C 1
ATOM 2085 O O . VAL A 1 257 ? -5.836 -3.133 9.479 1.00 96.25 257 VAL A O 1
ATOM 2088 N N . LYS A 1 258 ? -5.786 -2.244 11.543 1.00 95.31 258 LYS A N 1
ATOM 2089 C CA . LYS A 1 258 ? -6.696 -1.140 11.220 1.00 95.31 258 LYS A CA 1
ATOM 2090 C C . LYS A 1 258 ? -6.116 -0.278 10.103 1.00 95.31 258 LYS A C 1
ATOM 2092 O O . LYS A 1 258 ? -6.795 -0.062 9.103 1.00 95.31 258 LYS A O 1
ATOM 2097 N N . TYR A 1 259 ? -4.852 0.124 10.208 1.00 96.81 259 TYR A N 1
ATOM 2098 C CA . TYR A 1 259 ? -4.162 0.865 9.155 1.00 96.81 259 TYR A CA 1
ATOM 2099 C C . TYR A 1 259 ? -4.184 0.140 7.795 1.00 96.81 259 TYR A C 1
ATOM 2101 O O . TYR A 1 259 ? -4.511 0.762 6.786 1.00 96.81 259 TYR A O 1
ATOM 2109 N N . LEU A 1 260 ? -3.948 -1.176 7.752 1.00 97.25 260 LEU A N 1
ATOM 2110 C CA . LEU A 1 260 ? -4.048 -1.964 6.516 1.00 97.25 260 LEU A CA 1
ATOM 2111 C C . LEU A 1 260 ? -5.462 -1.921 5.914 1.00 97.25 260 LEU A C 1
ATOM 2113 O O . LEU A 1 260 ? -5.609 -1.728 4.708 1.00 97.25 260 LEU A O 1
ATOM 2117 N N . TYR A 1 261 ? -6.506 -2.026 6.744 1.00 95.81 261 TYR A N 1
ATOM 2118 C CA . TYR A 1 261 ? -7.893 -1.851 6.297 1.00 95.81 261 TYR A CA 1
ATOM 2119 C C . TYR A 1 261 ? -8.168 -0.460 5.748 1.00 95.81 261 TYR A C 1
ATOM 2121 O O . TYR A 1 261 ? -8.853 -0.337 4.737 1.00 95.81 261 TYR A O 1
ATOM 2129 N N . TYR A 1 262 ? -7.647 0.581 6.400 1.00 95.00 262 TYR A N 1
ATOM 2130 C CA . TYR A 1 262 ? -7.750 1.943 5.892 1.00 95.00 262 TYR A CA 1
ATOM 2131 C C . TYR A 1 262 ? -7.130 2.043 4.497 1.00 95.00 262 TYR A C 1
ATOM 2133 O O . TYR A 1 262 ? -7.786 2.519 3.575 1.00 95.00 262 TYR A O 1
ATOM 2141 N N . ARG A 1 263 ? -5.906 1.541 4.323 1.00 93.81 263 ARG A N 1
ATOM 2142 C CA . ARG A 1 263 ? -5.188 1.588 3.046 1.00 93.81 263 ARG A CA 1
ATOM 2143 C C . ARG A 1 263 ? -5.892 0.788 1.947 1.00 93.81 263 ARG A C 1
ATOM 2145 O O . ARG A 1 263 ? -5.993 1.271 0.820 1.00 93.81 263 ARG A O 1
ATOM 2152 N N . LEU A 1 264 ? -6.455 -0.374 2.281 1.00 93.44 264 LEU A N 1
ATOM 2153 C CA . LEU A 1 264 ? -7.277 -1.165 1.363 1.00 93.44 264 LEU A CA 1
ATOM 2154 C C . LEU A 1 264 ? -8.582 -0.454 0.991 1.00 93.44 264 LEU A C 1
ATOM 2156 O O . LEU A 1 264 ? -8.919 -0.339 -0.180 1.00 93.44 264 LEU A O 1
ATOM 2160 N N . LEU A 1 265 ? -9.323 0.054 1.973 1.00 90.12 265 LEU A N 1
ATOM 2161 C CA . LEU A 1 265 ? -10.588 0.738 1.717 1.00 90.12 265 LEU A CA 1
ATOM 2162 C C . LEU A 1 265 ? -10.368 2.021 0.907 1.00 90.12 265 LEU A C 1
ATOM 2164 O O . LEU A 1 265 ? -11.139 2.324 -0.001 1.00 90.12 265 LEU A O 1
ATOM 2168 N N . LEU A 1 266 ? -9.278 2.737 1.185 1.00 87.25 266 LEU A N 1
ATOM 2169 C CA . LEU A 1 266 ? -8.874 3.910 0.428 1.00 87.25 266 LEU A CA 1
ATOM 2170 C C . LEU A 1 266 ? -8.541 3.571 -1.033 1.00 87.25 266 LEU A C 1
ATOM 2172 O O . LEU A 1 266 ? -8.858 4.359 -1.924 1.00 87.25 266 LEU A O 1
ATOM 2176 N N . SER A 1 267 ? -7.953 2.406 -1.321 1.00 84.06 267 SER A N 1
ATOM 2177 C CA . SER A 1 267 ? -7.712 1.994 -2.712 1.00 84.06 267 SER A CA 1
ATOM 2178 C C . SER A 1 267 ? -9.008 1.698 -3.476 1.00 84.06 267 SER A C 1
ATOM 2180 O O . SER A 1 267 ? -9.044 1.815 -4.700 1.00 84.06 267 SER A O 1
ATOM 2182 N N . GLN A 1 268 ? -10.092 1.409 -2.751 1.00 83.38 268 GLN A N 1
ATOM 2183 C CA . GLN A 1 268 ? -11.431 1.151 -3.291 1.00 83.38 268 GLN A CA 1
ATOM 2184 C C . GLN A 1 268 ? -12.381 2.338 -3.158 1.00 83.38 268 GLN A C 1
ATOM 2186 O O . GLN A 1 268 ? -13.584 2.206 -3.378 1.00 83.38 268 GLN A O 1
ATOM 2191 N N . VAL A 1 269 ? -11.861 3.514 -2.812 1.00 76.38 269 VAL A N 1
ATOM 2192 C CA . VAL A 1 269 ? -12.685 4.691 -2.538 1.00 76.38 269 VAL A CA 1
ATOM 2193 C C . VAL A 1 269 ? -13.558 5.056 -3.732 1.00 76.38 269 VAL A C 1
ATOM 2195 O O . VAL A 1 269 ?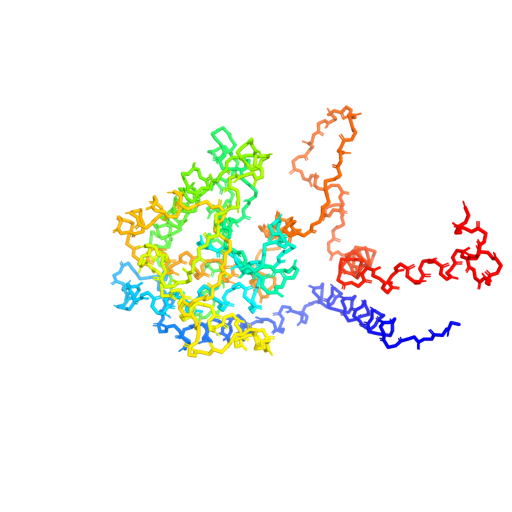 -14.736 5.380 -3.608 1.00 76.38 269 VAL A O 1
ATOM 2198 N N . ASP A 1 270 ? -13.008 4.892 -4.925 1.00 71.06 270 ASP A N 1
ATOM 2199 C CA . ASP A 1 270 ? -13.681 5.149 -6.182 1.00 71.06 270 ASP A CA 1
ATOM 2200 C C . ASP A 1 270 ? -14.912 4.248 -6.385 1.00 71.06 270 ASP A C 1
ATOM 2202 O O . ASP A 1 270 ? -15.778 4.605 -7.183 1.00 71.06 270 ASP A O 1
ATOM 2206 N N . ASP A 1 271 ? -14.994 3.121 -5.659 1.00 71.31 271 ASP A N 1
ATOM 2207 C CA . ASP A 1 271 ? -16.045 2.098 -5.636 1.00 71.31 271 ASP A CA 1
ATOM 2208 C C . ASP A 1 271 ? -17.065 2.197 -4.495 1.00 71.31 271 ASP A C 1
ATOM 2210 O O . ASP A 1 271 ? -18.048 1.456 -4.498 1.00 71.31 271 ASP A O 1
ATOM 2214 N N . LEU A 1 272 ? -16.942 3.208 -3.634 1.00 70.19 272 LEU A N 1
ATOM 2215 C CA . LEU A 1 272 ? -17.955 3.562 -2.638 1.00 70.19 272 LEU A CA 1
ATOM 2216 C C . LEU A 1 272 ? -19.016 4.528 -3.194 1.00 70.19 272 LEU A C 1
ATOM 2218 O O . LEU A 1 272 ? -18.772 5.298 -4.128 1.00 70.19 272 LEU A O 1
ATOM 2222 N N . VAL A 1 273 ? -20.218 4.487 -2.607 1.00 64.12 273 VAL A N 1
ATOM 2223 C CA . VAL A 1 273 ? -21.264 5.496 -2.836 1.00 64.12 273 VAL A CA 1
ATOM 2224 C C . VAL A 1 273 ? -21.099 6.604 -1.808 1.00 64.12 273 VAL A C 1
ATOM 2226 O O . VAL A 1 273 ? -21.245 6.363 -0.616 1.00 64.12 273 VAL A O 1
ATOM 2229 N N . TYR A 1 274 ? -20.850 7.824 -2.275 1.00 63.69 274 TYR A N 1
ATOM 2230 C CA . TYR A 1 274 ? -20.792 8.999 -1.411 1.00 63.69 274 TYR A CA 1
ATOM 2231 C C . TYR A 1 274 ? -22.183 9.609 -1.241 1.00 63.69 274 TYR A C 1
ATOM 2233 O O . TYR A 1 274 ? -22.880 9.875 -2.228 1.00 63.69 274 TYR A O 1
ATOM 2241 N N . GLU A 1 275 ? -22.565 9.899 0.002 1.00 53.09 275 GLU A N 1
ATOM 2242 C CA . GLU A 1 275 ? -23.778 10.676 0.290 1.00 53.09 275 GLU A CA 1
ATOM 2243 C C . GLU A 1 275 ? -23.626 12.152 -0.117 1.00 53.09 275 GLU A C 1
ATOM 2245 O O . GLU A 1 275 ? -24.610 12.805 -0.461 1.00 53.09 275 GLU A O 1
ATOM 2250 N N . ASN A 1 276 ? -22.392 12.669 -0.146 1.00 51.62 276 ASN A N 1
ATOM 2251 C CA . ASN A 1 276 ? -22.083 14.049 -0.511 1.00 51.62 276 ASN A CA 1
ATOM 2252 C C . ASN A 1 276 ? -21.183 14.118 -1.752 1.00 51.62 276 ASN A C 1
ATOM 2254 O O . ASN A 1 276 ? -20.044 13.659 -1.726 1.00 51.62 276 ASN A O 1
ATOM 2258 N N . ASP A 1 277 ? -21.634 14.820 -2.795 1.00 46.00 277 ASP A N 1
ATOM 2259 C CA . ASP A 1 277 ? -20.888 15.046 -4.049 1.00 46.00 277 ASP A CA 1
ATOM 2260 C C . ASP A 1 277 ? -19.616 15.934 -3.876 1.00 46.00 277 ASP A C 1
ATOM 2262 O O . ASP A 1 277 ? -19.016 16.363 -4.856 1.00 46.00 277 ASP A O 1
ATOM 2266 N N . LYS A 1 278 ? -19.198 16.245 -2.636 1.00 45.84 278 LYS A N 1
ATOM 2267 C CA . LYS A 1 278 ? -18.017 17.072 -2.291 1.00 45.84 278 LYS A CA 1
ATOM 2268 C C . LYS A 1 278 ? -16.826 16.258 -1.772 1.00 45.84 278 LYS A C 1
ATOM 2270 O O . LYS A 1 278 ? -15.940 16.810 -1.119 1.00 45.84 278 LYS A O 1
ATOM 2275 N N . TYR A 1 279 ? -16.823 14.950 -1.996 1.00 45.06 279 TYR A N 1
ATOM 2276 C CA . TYR A 1 279 ? -15.677 14.126 -1.646 1.00 45.06 279 TYR A CA 1
ATOM 2277 C C . TYR A 1 279 ? -14.488 14.501 -2.543 1.00 45.06 279 TYR A C 1
ATOM 2279 O O . TYR A 1 279 ? -14.584 14.411 -3.764 1.00 45.06 279 TYR A O 1
ATOM 2287 N N . ILE A 1 280 ? -13.381 14.948 -1.945 1.00 49.53 280 ILE A N 1
ATOM 2288 C CA . ILE A 1 280 ? -12.107 15.127 -2.648 1.00 49.53 280 ILE A CA 1
ATOM 2289 C C . ILE A 1 280 ? -11.349 13.815 -2.459 1.00 49.53 280 ILE A C 1
ATOM 2291 O O . ILE A 1 280 ? -10.904 13.548 -1.339 1.00 49.53 280 ILE A O 1
ATOM 2295 N N . PRO A 1 281 ? -11.200 12.980 -3.502 1.00 47.78 281 PRO A N 1
ATOM 2296 C CA . PRO A 1 281 ? -10.484 11.730 -3.356 1.00 47.78 281 PRO A CA 1
ATOM 2297 C C . PRO A 1 281 ? -9.040 11.997 -2.957 1.00 47.78 281 PRO A C 1
ATOM 2299 O O . PRO A 1 281 ? -8.274 12.590 -3.716 1.00 47.78 281 PRO A O 1
ATOM 2302 N N . LEU A 1 282 ? -8.674 11.501 -1.773 1.00 49.16 282 LEU A N 1
ATOM 2303 C CA . LEU A 1 282 ? -7.291 11.415 -1.292 1.00 49.16 282 LEU A CA 1
ATOM 2304 C C . LEU A 1 282 ? -6.382 10.712 -2.327 1.00 49.16 282 LEU A C 1
ATOM 2306 O O . LEU A 1 282 ? -5.194 10.999 -2.413 1.00 49.16 282 LEU A O 1
ATOM 2310 N N . GLN A 1 283 ? -6.969 9.858 -3.176 1.00 42.50 283 GLN A N 1
ATOM 2311 C CA . GLN A 1 283 ? -6.311 9.067 -4.220 1.00 42.50 283 GLN A CA 1
ATOM 2312 C C . GLN A 1 283 ? -5.565 9.863 -5.303 1.00 42.50 283 GLN A C 1
ATOM 2314 O O . GLN A 1 283 ? -4.766 9.276 -6.026 1.00 42.50 283 GLN A O 1
ATOM 2319 N N . LYS A 1 284 ? -5.791 11.176 -5.464 1.00 44.19 284 LYS A N 1
ATOM 2320 C CA . LYS A 1 284 ? -5.103 11.938 -6.526 1.00 44.19 284 LYS A CA 1
ATOM 2321 C C . LYS A 1 284 ? -3.617 12.208 -6.251 1.00 44.19 284 LYS A C 1
ATOM 2323 O O . LYS A 1 284 ? -2.944 12.719 -7.142 1.00 44.19 284 LYS A O 1
ATOM 2328 N N . PHE A 1 285 ? -3.095 11.866 -5.072 1.00 40.28 285 PHE A N 1
ATOM 2329 C CA . PHE A 1 285 ? -1.720 12.212 -4.691 1.00 40.28 285 PHE A CA 1
ATOM 2330 C C . PHE A 1 285 ? -0.707 11.067 -4.785 1.00 40.28 285 PHE A C 1
ATOM 2332 O O . PHE A 1 285 ? 0.492 11.335 -4.720 1.00 40.28 285 PHE A O 1
ATOM 2339 N N . GLU A 1 286 ? -1.146 9.831 -5.038 1.00 34.75 286 GLU A N 1
ATOM 2340 C CA . GLU A 1 286 ? -0.241 8.694 -5.204 1.00 34.75 286 GLU A CA 1
ATOM 2341 C C . GLU A 1 286 ? -0.508 7.908 -6.481 1.00 34.75 286 GLU A C 1
ATOM 2343 O O . GLU A 1 286 ? -1.447 7.134 -6.590 1.00 34.75 286 GLU A O 1
ATOM 2348 N N . THR A 1 287 ? 0.362 8.125 -7.462 1.00 33.25 287 THR A N 1
ATOM 2349 C CA . THR A 1 287 ? 0.984 7.079 -8.288 1.00 33.25 287 THR A CA 1
ATOM 2350 C C . THR A 1 287 ? 2.150 7.738 -9.025 1.00 33.25 287 THR A C 1
ATOM 2352 O O . THR A 1 287 ? 2.053 8.136 -10.182 1.00 33.25 287 THR A O 1
ATOM 2355 N N . SER A 1 288 ? 3.279 7.913 -8.337 1.00 32.84 288 SER A N 1
ATOM 2356 C CA . SER A 1 288 ? 4.553 8.161 -9.029 1.00 32.84 288 SER A CA 1
ATOM 2357 C C . SER A 1 288 ? 5.684 7.277 -8.518 1.00 32.84 288 SER A C 1
ATOM 2359 O O . SER A 1 288 ? 6.852 7.607 -8.670 1.00 32.84 288 SER A O 1
ATOM 2361 N N . ASN A 1 289 ? 5.356 6.081 -8.029 1.00 33.56 289 ASN A N 1
ATOM 2362 C CA . ASN A 1 289 ? 6.315 4.981 -8.024 1.00 33.56 289 ASN A CA 1
ATOM 2363 C C . ASN A 1 289 ? 6.298 4.322 -9.407 1.00 33.56 289 ASN A C 1
ATOM 2365 O O . ASN A 1 289 ? 5.833 3.207 -9.531 1.00 33.56 289 ASN A O 1
ATOM 2369 N N . PHE A 1 290 ? 6.670 5.063 -10.458 1.00 28.97 290 PHE A N 1
ATOM 2370 C CA . PHE A 1 290 ? 7.208 4.567 -11.737 1.00 28.97 290 PHE A CA 1
ATOM 2371 C C . PHE A 1 290 ? 7.442 5.768 -12.674 1.00 28.97 290 PHE A C 1
ATOM 2373 O O . PHE A 1 290 ? 6.547 6.222 -13.381 1.00 28.97 290 PHE A O 1
ATOM 2380 N N . GLY A 1 291 ? 8.684 6.259 -12.706 1.00 27.41 291 GLY A N 1
ATOM 2381 C CA . GLY A 1 291 ? 9.235 6.967 -13.864 1.00 27.41 291 GLY A CA 1
ATOM 2382 C C . GLY A 1 291 ? 9.152 8.499 -13.877 1.00 27.41 291 GLY A C 1
ATOM 2383 O O . GLY A 1 291 ? 8.139 9.091 -14.229 1.00 27.41 291 GLY A O 1
ATOM 2384 N N . GLY A 1 292 ? 10.317 9.129 -13.707 1.00 24.88 292 GLY A N 1
ATOM 2385 C CA . GLY A 1 292 ? 10.667 10.334 -14.463 1.00 24.88 292 GLY A CA 1
ATOM 2386 C C . GLY A 1 292 ? 10.549 11.655 -13.712 1.00 24.88 292 GLY A C 1
ATOM 2387 O O . GLY A 1 292 ? 9.500 12.290 -13.674 1.00 24.88 292 GLY A O 1
ATOM 2388 N N . GLY A 1 293 ? 11.694 12.153 -13.240 1.00 27.56 293 GLY A N 1
ATOM 2389 C CA . GLY A 1 293 ? 11.840 13.552 -12.864 1.00 27.56 293 GLY A CA 1
ATOM 2390 C C . GLY A 1 293 ? 11.534 14.473 -14.047 1.00 27.56 293 GLY A C 1
ATOM 2391 O O . GLY A 1 293 ? 12.340 14.613 -14.966 1.00 27.56 293 GLY A O 1
ATOM 2392 N N . GLN A 1 294 ? 10.396 15.163 -14.005 1.00 27.69 294 GLN A N 1
ATOM 2393 C CA . GLN A 1 294 ? 10.223 16.387 -14.773 1.00 27.69 294 GLN A CA 1
ATOM 2394 C C . GLN A 1 294 ? 10.670 17.568 -13.917 1.00 27.69 294 GLN A C 1
ATOM 2396 O O . GLN A 1 294 ? 10.013 17.966 -12.957 1.00 27.69 294 GLN A O 1
ATOM 2401 N N . LYS A 1 295 ? 11.810 18.153 -14.295 1.00 27.09 295 LYS A N 1
ATOM 2402 C CA . LYS A 1 295 ? 12.228 19.480 -13.838 1.00 27.09 295 LYS A CA 1
ATOM 2403 C C . LYS A 1 295 ? 11.093 20.470 -14.124 1.00 27.09 295 LYS A C 1
ATOM 2405 O O . LYS A 1 295 ? 10.893 20.853 -15.278 1.00 27.09 295 LYS A O 1
ATOM 2410 N N . ARG A 1 296 ? 10.383 20.926 -13.088 1.00 32.16 296 ARG A N 1
ATOM 2411 C CA . ARG A 1 296 ? 9.552 22.132 -13.184 1.00 32.16 296 ARG A CA 1
ATOM 2412 C C . ARG A 1 296 ? 10.497 23.303 -13.462 1.00 32.16 296 ARG A C 1
ATOM 2414 O O . ARG A 1 296 ? 11.319 23.658 -12.622 1.00 32.16 296 ARG A O 1
ATOM 2421 N N . LYS A 1 297 ? 10.449 23.846 -14.682 1.00 32.09 297 LYS A N 1
ATOM 2422 C CA . LYS A 1 297 ? 11.151 25.088 -15.021 1.00 32.09 297 LYS A CA 1
ATOM 2423 C C . LYS A 1 297 ? 10.564 26.212 -14.170 1.00 32.09 297 LYS A C 1
ATOM 2425 O O . LYS A 1 297 ? 9.347 26.355 -14.117 1.00 32.09 297 LYS A O 1
ATOM 2430 N N . ASN A 1 298 ? 11.448 26.990 -13.545 1.00 33.22 298 ASN A N 1
ATOM 2431 C CA . ASN A 1 298 ? 11.143 28.240 -12.856 1.00 33.22 298 ASN A CA 1
ATOM 2432 C C . ASN A 1 298 ? 10.144 29.080 -13.663 1.00 33.22 298 ASN A C 1
ATOM 2434 O O . ASN A 1 298 ? 10.472 29.584 -14.736 1.00 33.22 298 ASN A O 1
ATOM 2438 N N . GLY A 1 299 ? 8.937 29.223 -13.129 1.00 29.84 299 GLY A N 1
ATOM 2439 C CA . GLY A 1 299 ? 7.899 30.110 -13.626 1.00 29.84 299 GLY A CA 1
ATOM 2440 C C . GLY A 1 299 ? 7.151 30.654 -12.420 1.00 29.84 299 GLY A C 1
ATOM 2441 O O . GLY A 1 299 ? 6.830 29.895 -11.511 1.00 29.84 299 GLY A O 1
ATOM 2442 N N . ASN A 1 300 ? 6.975 31.972 -12.392 1.00 29.27 300 ASN A N 1
ATOM 2443 C CA . ASN A 1 300 ? 6.401 32.755 -11.302 1.00 29.27 300 ASN A CA 1
ATOM 2444 C C . ASN A 1 300 ? 5.255 32.042 -10.573 1.00 29.27 300 ASN A C 1
ATOM 2446 O O . ASN A 1 300 ? 4.296 31.590 -11.197 1.00 29.27 300 ASN A O 1
ATOM 2450 N N . ILE A 1 301 ? 5.364 31.997 -9.243 1.00 32.97 301 ILE A N 1
ATOM 2451 C CA . ILE A 1 301 ? 4.316 31.536 -8.333 1.00 32.97 301 ILE A CA 1
ATOM 2452 C C . ILE A 1 301 ? 3.187 32.569 -8.400 1.00 32.97 301 ILE A C 1
ATOM 2454 O O . ILE A 1 301 ? 3.123 33.510 -7.611 1.00 32.97 301 ILE A O 1
ATOM 2458 N N . ASN A 1 302 ? 2.318 32.428 -9.396 1.00 31.44 302 ASN A N 1
ATOM 2459 C CA . ASN A 1 302 ? 0.991 33.010 -9.324 1.00 31.44 302 ASN A CA 1
ATOM 2460 C C . ASN A 1 302 ? 0.259 32.281 -8.198 1.00 31.44 302 ASN A C 1
ATOM 2462 O O . ASN A 1 302 ? 0.381 31.062 -8.077 1.00 31.44 302 ASN A O 1
ATOM 2466 N N . LYS A 1 303 ? -0.420 33.051 -7.341 1.00 30.53 303 LYS A N 1
ATOM 2467 C CA . LYS A 1 303 ? -1.218 32.561 -6.214 1.00 30.53 303 LYS A CA 1
ATOM 2468 C C . LYS A 1 303 ? -1.980 31.300 -6.632 1.00 30.53 303 LYS A C 1
ATOM 2470 O O . LYS A 1 303 ? -2.808 31.364 -7.532 1.00 30.53 303 LYS A O 1
ATOM 2475 N N . PHE A 1 304 ? -1.638 30.176 -6.008 1.00 28.27 304 PHE A N 1
ATOM 2476 C CA . PHE A 1 304 ? -2.448 28.969 -6.052 1.00 28.27 304 PHE A CA 1
ATOM 2477 C C . PHE A 1 304 ? -3.752 29.310 -5.332 1.00 28.27 304 PHE A C 1
ATOM 2479 O O . PHE A 1 304 ? -3.753 29.437 -4.108 1.00 28.27 304 PHE A O 1
ATOM 2486 N N . ASP A 1 305 ? -4.822 29.543 -6.089 1.00 28.78 305 ASP A N 1
ATOM 2487 C CA . ASP A 1 305 ? -6.168 29.459 -5.536 1.00 28.78 305 ASP A CA 1
ATOM 2488 C C . ASP A 1 305 ? -6.370 28.013 -5.053 1.00 28.78 305 ASP A C 1
ATOM 2490 O O . ASP A 1 305 ? -5.940 27.060 -5.708 1.00 28.78 305 ASP A O 1
ATOM 2494 N N . GLU A 1 306 ? -6.968 27.859 -3.871 1.00 33.81 306 GLU A N 1
ATOM 2495 C CA . GLU A 1 306 ? -7.062 26.614 -3.084 1.00 33.81 306 GLU A CA 1
ATOM 2496 C C . GLU A 1 306 ? -7.823 25.456 -3.772 1.00 33.81 306 GLU A C 1
ATOM 2498 O O . GLU A 1 306 ? -7.951 24.382 -3.192 1.00 33.81 306 GLU A O 1
ATOM 2503 N N . ASP A 1 307 ? -8.247 25.632 -5.025 1.00 33.44 307 ASP A N 1
ATOM 2504 C CA . ASP A 1 307 ? -8.970 24.652 -5.838 1.00 33.44 307 ASP A CA 1
ATOM 2505 C C . ASP A 1 307 ? -8.195 24.164 -7.080 1.00 33.44 307 ASP A C 1
ATOM 2507 O O . ASP A 1 307 ? -8.703 23.320 -7.817 1.00 33.44 307 ASP A O 1
ATOM 2511 N N . ASP A 1 308 ? -6.975 24.637 -7.355 1.00 32.09 308 ASP A N 1
ATOM 2512 C CA . ASP A 1 308 ? -6.290 24.366 -8.629 1.00 32.09 308 ASP A CA 1
ATOM 2513 C C . ASP A 1 308 ? -5.216 23.264 -8.539 1.00 32.09 308 ASP A C 1
ATOM 2515 O O . ASP A 1 308 ? -4.017 23.520 -8.407 1.00 32.09 308 ASP A O 1
ATOM 2519 N N . ASP A 1 309 ? -5.637 22.013 -8.752 1.00 36.69 309 ASP A N 1
ATOM 2520 C CA . ASP A 1 309 ? -4.862 21.137 -9.637 1.00 36.69 309 ASP A CA 1
ATOM 2521 C C . ASP A 1 309 ? -5.273 21.479 -11.084 1.00 36.69 309 ASP A C 1
ATOM 2523 O O . ASP A 1 309 ? -6.345 21.048 -11.533 1.00 36.69 309 ASP A O 1
ATOM 2527 N N . PRO A 1 310 ? -4.470 22.260 -11.834 1.00 34.19 310 PRO A N 1
ATOM 2528 C CA . PRO A 1 310 ? -4.889 22.861 -13.099 1.00 34.19 310 PRO A CA 1
ATOM 2529 C C . PRO A 1 310 ? -5.200 21.854 -14.215 1.00 34.19 310 PRO A C 1
ATOM 2531 O O . PRO A 1 310 ? -5.690 22.263 -15.266 1.00 34.19 310 PRO A O 1
ATOM 2534 N N . PHE A 1 311 ? -4.956 20.554 -14.016 1.00 34.62 311 PHE A N 1
ATOM 2535 C CA . PHE A 1 311 ? -5.353 19.521 -14.975 1.00 34.62 311 PHE A CA 1
ATOM 2536 C C . PHE A 1 311 ? -6.608 18.736 -14.594 1.00 34.62 311 PHE A C 1
ATOM 2538 O O . PHE A 1 311 ? -7.188 18.096 -15.468 1.00 34.62 311 PHE A O 1
ATOM 2545 N N . MET A 1 312 ? -7.050 18.762 -13.334 1.00 36.78 312 MET A N 1
ATOM 2546 C CA . MET A 1 312 ? -8.066 17.815 -12.857 1.00 36.78 312 MET A CA 1
ATOM 2547 C C . MET A 1 312 ? -9.170 18.422 -11.986 1.00 36.78 312 MET A C 1
ATOM 2549 O O . MET A 1 312 ? -10.143 17.712 -11.725 1.00 36.78 312 MET A O 1
ATOM 2553 N N . SER A 1 313 ? -9.055 19.673 -11.529 1.00 38.06 313 SER A N 1
ATOM 2554 C CA . SER A 1 313 ? -10.127 20.362 -10.787 1.00 38.06 313 SER A CA 1
ATOM 2555 C C . SER A 1 313 ? -11.024 21.230 -11.676 1.00 38.06 313 SER A C 1
ATOM 2557 O O . SER A 1 313 ? -12.208 21.382 -11.386 1.00 38.06 313 SER A O 1
ATOM 2559 N N . LYS A 1 314 ? -10.505 21.734 -12.807 1.00 36.12 314 LYS A N 1
ATOM 2560 C CA . LYS A 1 314 ? -11.283 22.544 -13.766 1.00 36.12 314 LYS A CA 1
ATOM 2561 C C . LYS A 1 314 ? -12.281 21.765 -14.608 1.00 36.12 314 LYS A C 1
ATOM 2563 O O . LYS A 1 314 ? -13.193 22.356 -15.178 1.00 36.12 314 LYS A O 1
ATOM 2568 N N . PHE A 1 315 ? -12.129 20.453 -14.683 1.00 41.34 315 PHE A N 1
ATOM 2569 C CA . PHE A 1 315 ? -13.081 19.607 -15.372 1.00 41.34 315 PHE A CA 1
ATOM 2570 C C . PHE A 1 315 ? -14.070 19.074 -14.349 1.00 41.34 315 PHE A C 1
ATOM 2572 O O . PHE A 1 315 ? -13.864 18.007 -13.771 1.00 41.34 315 PHE A O 1
ATOM 2579 N N . GLY A 1 316 ? -15.136 19.837 -14.105 1.00 41.19 316 GLY A N 1
ATOM 2580 C CA . GLY A 1 316 ? -16.294 19.298 -13.407 1.00 41.19 316 GLY A CA 1
ATOM 2581 C C . GLY A 1 316 ? -16.694 17.974 -14.061 1.00 41.19 316 GLY A C 1
ATOM 2582 O O . GLY A 1 316 ? -16.667 17.853 -15.288 1.00 41.19 316 GLY A O 1
ATOM 2583 N N . ASP A 1 317 ? -17.056 16.976 -13.255 1.00 50.09 317 ASP A N 1
ATOM 2584 C CA . ASP A 1 317 ? -17.489 15.639 -13.693 1.00 50.09 317 ASP A CA 1
ATOM 2585 C C . ASP A 1 317 ? -18.828 15.667 -14.479 1.00 50.09 317 ASP A C 1
ATOM 2587 O O . ASP A 1 317 ? -19.649 14.768 -14.358 1.00 50.09 317 ASP A O 1
ATOM 2591 N N . LYS A 1 318 ? -19.098 16.714 -15.266 1.00 49.25 318 LYS A N 1
ATOM 2592 C CA . LYS A 1 318 ? -20.297 16.888 -16.094 1.00 49.25 318 LYS A CA 1
ATOM 2593 C C . LYS A 1 318 ? -19.996 17.013 -17.589 1.00 49.25 318 LYS A C 1
ATOM 2595 O O . LYS A 1 318 ? -20.916 16.844 -18.384 1.00 49.25 318 LYS A O 1
ATOM 2600 N N . ASP A 1 319 ? -18.739 17.234 -17.980 1.00 57.94 319 ASP A N 1
ATOM 2601 C CA . ASP A 1 319 ? -18.380 17.444 -19.384 1.00 57.94 319 ASP A CA 1
ATOM 2602 C C . ASP A 1 319 ? -17.765 16.190 -20.015 1.00 57.94 319 ASP A C 1
ATOM 2604 O O . ASP A 1 319 ? -16.851 15.561 -19.478 1.00 57.94 319 ASP A O 1
ATOM 2608 N N . SER A 1 320 ? -18.235 15.823 -21.211 1.00 63.19 320 SER A N 1
ATOM 2609 C CA . SER A 1 320 ? -17.692 14.690 -21.975 1.00 63.19 320 SER A CA 1
ATOM 2610 C C . SER A 1 320 ? -16.195 14.825 -22.268 1.00 63.19 320 SER A C 1
ATOM 2612 O O . SER A 1 320 ? -15.510 13.813 -22.405 1.00 63.19 320 SER A O 1
ATOM 2614 N N . GLU A 1 321 ? -15.695 16.058 -22.324 1.00 69.31 321 GLU A N 1
ATOM 2615 C CA . GLU A 1 321 ? -14.284 16.393 -22.515 1.00 69.31 321 GLU A CA 1
ATOM 2616 C C . GLU A 1 321 ? -13.424 15.990 -21.303 1.00 69.31 321 GLU A C 1
ATOM 2618 O O . GLU A 1 321 ? -12.352 15.409 -21.470 1.00 69.31 321 GLU A O 1
ATOM 2623 N N . ALA A 1 322 ? -13.944 16.152 -20.080 1.00 68.50 322 ALA A N 1
ATOM 2624 C CA . ALA A 1 322 ? -13.300 15.700 -18.844 1.00 68.50 322 ALA A CA 1
ATOM 2625 C C . ALA A 1 322 ? -13.015 14.192 -18.868 1.00 68.50 322 ALA A C 1
ATOM 2627 O O . ALA A 1 322 ? -11.918 13.722 -18.547 1.00 68.50 322 ALA A O 1
ATOM 2628 N N . ALA A 1 323 ? -14.026 13.421 -19.280 1.00 71.00 323 ALA A N 1
ATOM 2629 C CA . ALA A 1 323 ? -13.930 11.974 -19.397 1.00 71.00 323 ALA A CA 1
ATOM 2630 C C . ALA A 1 323 ? -12.925 11.565 -20.485 1.00 71.00 323 ALA A C 1
ATOM 2632 O O . ALA A 1 323 ? -12.197 10.588 -20.315 1.00 71.00 323 ALA A O 1
ATOM 2633 N N . GLU A 1 324 ? -12.858 12.310 -21.589 1.00 79.81 324 GLU A N 1
ATOM 2634 C CA . GLU A 1 324 ? -11.905 12.063 -22.670 1.00 79.81 324 GLU A CA 1
ATOM 2635 C C . GLU A 1 324 ? -10.465 12.330 -22.250 1.00 79.81 324 GLU A C 1
ATOM 2637 O O . GLU A 1 324 ? -9.611 11.470 -22.476 1.00 79.81 324 GLU A O 1
ATOM 2642 N N . ILE A 1 325 ? -10.198 13.458 -21.591 1.00 77.62 325 ILE A N 1
ATOM 2643 C CA . ILE A 1 325 ? -8.865 13.809 -21.088 1.00 77.62 325 ILE A CA 1
ATOM 2644 C C . ILE A 1 325 ? -8.398 12.768 -20.066 1.00 77.62 325 ILE A C 1
ATOM 2646 O O . ILE A 1 325 ? -7.299 12.224 -20.200 1.00 77.62 325 ILE A O 1
ATOM 2650 N N . ARG A 1 326 ? -9.258 12.401 -19.105 1.00 75.00 326 ARG A N 1
ATOM 2651 C CA . ARG A 1 326 ? -8.942 11.394 -18.079 1.00 75.00 326 ARG A CA 1
ATOM 2652 C C . ARG A 1 326 ? -8.626 10.030 -18.692 1.00 75.00 326 ARG A C 1
ATOM 2654 O O . ARG A 1 326 ? -7.603 9.428 -18.379 1.00 75.00 326 ARG A O 1
ATOM 2661 N N . CYS A 1 327 ? -9.470 9.546 -19.603 1.00 82.25 327 CYS A N 1
ATOM 2662 C CA . CYS A 1 327 ? -9.248 8.251 -20.244 1.00 82.25 327 CYS A CA 1
ATOM 2663 C C . CYS A 1 327 ? -8.037 8.257 -21.180 1.00 82.25 327 CYS A C 1
ATOM 2665 O O . CYS A 1 327 ? -7.343 7.246 -21.280 1.00 82.25 327 CYS A O 1
ATOM 2667 N N . THR A 1 328 ? -7.741 9.391 -21.821 1.00 85.00 328 THR A N 1
ATOM 2668 C CA . THR A 1 328 ? -6.505 9.564 -22.596 1.00 85.00 328 THR A CA 1
ATOM 2669 C C . THR A 1 328 ? -5.292 9.456 -21.677 1.00 85.00 328 THR A C 1
ATOM 2671 O O . THR A 1 328 ? -4.402 8.656 -21.957 1.00 85.00 328 THR A O 1
ATOM 2674 N N . SER A 1 329 ? -5.292 10.167 -20.543 1.00 78.44 329 SER A N 1
ATOM 2675 C CA . SER A 1 329 ? -4.230 10.085 -19.532 1.00 78.44 329 SER A CA 1
ATOM 2676 C C . SER A 1 329 ? -4.008 8.645 -19.054 1.00 78.44 329 SER A C 1
ATOM 2678 O O . SER A 1 329 ? -2.889 8.149 -19.144 1.00 78.44 329 SER A O 1
ATOM 2680 N N . PHE A 1 330 ? -5.068 7.911 -18.693 1.00 80.06 330 PHE A N 1
ATOM 2681 C CA . PHE A 1 330 ? -4.934 6.498 -18.319 1.00 80.06 330 PHE A CA 1
ATOM 2682 C C . PHE A 1 330 ? -4.340 5.643 -19.436 1.00 80.06 330 PHE A C 1
ATOM 2684 O O . PHE A 1 330 ? -3.453 4.829 -19.185 1.00 80.06 330 PHE A O 1
ATOM 2691 N N . THR A 1 331 ? -4.774 5.826 -20.686 1.00 86.06 331 THR A N 1
ATOM 2692 C CA . THR A 1 331 ? -4.178 5.058 -21.785 1.00 86.06 331 THR A CA 1
ATOM 2693 C C . THR A 1 331 ? -2.711 5.403 -22.010 1.00 86.06 331 THR A C 1
ATOM 2695 O O . THR A 1 331 ? -1.924 4.515 -22.334 1.00 86.06 331 THR A O 1
ATOM 2698 N N . MET A 1 332 ? -2.325 6.665 -21.825 1.00 82.75 332 MET A N 1
ATOM 2699 C CA . MET A 1 332 ? -0.935 7.099 -21.922 1.00 82.75 332 MET A CA 1
ATOM 2700 C C . MET A 1 332 ? -0.072 6.467 -20.831 1.00 82.75 332 MET A C 1
ATOM 2702 O O . MET A 1 332 ? 1.038 6.044 -21.138 1.00 82.75 332 MET A O 1
ATOM 2706 N N . SER A 1 333 ? -0.592 6.340 -19.608 1.00 77.62 333 SER A N 1
ATOM 2707 C CA . SER A 1 333 ? 0.118 5.710 -18.490 1.00 77.62 333 SER A CA 1
ATOM 2708 C C . SER A 1 333 ? 0.234 4.190 -18.651 1.00 77.62 333 SER A C 1
ATOM 2710 O O . SER A 1 333 ? 1.334 3.650 -18.597 1.00 77.62 333 SER A O 1
ATOM 2712 N N . TYR A 1 334 ? -0.875 3.490 -18.914 1.00 80.75 334 TYR A N 1
ATOM 2713 C CA . TYR A 1 334 ? -0.896 2.017 -18.938 1.00 80.75 334 TYR A CA 1
ATOM 2714 C C . TYR A 1 334 ? -0.509 1.402 -20.290 1.00 80.75 334 TYR A C 1
ATOM 2716 O O . TYR A 1 334 ? -0.094 0.248 -20.359 1.00 80.75 334 TYR A O 1
ATOM 2724 N N . PHE A 1 335 ? -0.648 2.151 -21.387 1.00 88.12 335 PHE A N 1
ATOM 2725 C CA . PHE A 1 335 ? -0.410 1.669 -22.753 1.00 88.12 335 PHE A CA 1
ATOM 2726 C C . PHE A 1 335 ? 0.501 2.619 -23.546 1.00 88.12 335 PHE A C 1
ATOM 2728 O O . PHE A 1 335 ? 0.302 2.839 -24.746 1.00 88.12 335 PHE A O 1
ATOM 2735 N N . SER A 1 336 ? 1.514 3.184 -22.883 1.00 89.00 336 SER A N 1
ATOM 2736 C CA . SER A 1 336 ? 2.436 4.192 -23.430 1.00 89.00 336 SER A CA 1
ATOM 2737 C C . SER A 1 336 ? 3.070 3.798 -24.770 1.00 89.00 336 SER A C 1
ATOM 2739 O O . SER A 1 336 ? 3.137 4.622 -25.684 1.00 89.00 336 SER A O 1
ATOM 2741 N N . TYR A 1 337 ? 3.470 2.534 -24.948 1.00 90.12 337 TYR A N 1
ATOM 2742 C CA . TYR A 1 337 ? 4.047 2.040 -26.205 1.00 90.12 337 TYR A CA 1
ATOM 2743 C C . TYR A 1 337 ? 3.026 1.953 -27.344 1.00 90.12 337 TYR A C 1
ATOM 2745 O O . TYR A 1 337 ? 3.339 2.297 -28.486 1.00 90.12 337 TYR A O 1
ATOM 2753 N N . ALA A 1 338 ? 1.797 1.516 -27.053 1.00 91.94 338 ALA A N 1
ATOM 2754 C CA . ALA A 1 338 ? 0.735 1.457 -28.054 1.00 91.94 338 ALA A CA 1
ATOM 2755 C C . ALA A 1 338 ? 0.324 2.871 -28.489 1.00 91.94 338 ALA A C 1
ATOM 2757 O O . ALA A 1 338 ? 0.219 3.133 -29.686 1.00 91.94 338 ALA A O 1
ATOM 2758 N N . ASN A 1 339 ? 0.198 3.801 -27.537 1.00 90.06 339 ASN A N 1
ATOM 2759 C CA . ASN A 1 339 ? -0.048 5.212 -27.828 1.00 90.06 339 ASN A CA 1
ATOM 2760 C C . ASN A 1 339 ? 1.104 5.865 -28.599 1.00 90.06 339 ASN A C 1
ATOM 2762 O O . ASN A 1 339 ? 0.864 6.524 -29.607 1.00 90.06 339 ASN A O 1
ATOM 2766 N N . SER A 1 340 ? 2.355 5.620 -28.203 1.00 89.88 340 SER A N 1
ATOM 2767 C CA . SER A 1 340 ? 3.542 6.090 -28.934 1.00 89.88 340 SER A CA 1
ATOM 2768 C C . SER A 1 340 ? 3.548 5.600 -30.381 1.00 89.88 340 SER A C 1
ATOM 2770 O O . SER A 1 340 ? 3.910 6.344 -31.294 1.00 89.88 340 SER A O 1
ATOM 2772 N N . ARG A 1 341 ? 3.104 4.360 -30.618 1.00 88.94 341 ARG A N 1
ATOM 2773 C CA . ARG A 1 341 ? 2.955 3.822 -31.970 1.00 88.94 341 ARG A CA 1
ATOM 2774 C C . ARG A 1 341 ? 1.855 4.540 -32.753 1.00 88.94 341 ARG A C 1
ATOM 2776 O O . ARG A 1 341 ? 2.119 4.933 -33.885 1.00 88.94 341 ARG A O 1
ATOM 2783 N N . ILE A 1 342 ? 0.675 4.751 -32.164 1.00 88.88 342 ILE A N 1
ATOM 2784 C CA . ILE A 1 342 ? -0.423 5.516 -32.789 1.00 88.88 342 ILE A CA 1
ATOM 2785 C C . ILE A 1 342 ? 0.054 6.929 -33.158 1.00 88.88 342 ILE A C 1
ATOM 2787 O O . ILE A 1 342 ? -0.126 7.365 -34.293 1.00 88.88 342 ILE A O 1
ATOM 2791 N N . PHE A 1 343 ? 0.722 7.617 -32.231 1.00 90.12 343 PHE A N 1
ATOM 2792 C CA . PHE A 1 343 ? 1.294 8.946 -32.438 1.00 90.12 343 PHE A CA 1
ATOM 2793 C C . PHE A 1 343 ? 2.309 8.961 -33.588 1.00 90.12 343 PHE A C 1
ATOM 2795 O O . PHE A 1 343 ? 2.180 9.747 -34.528 1.00 90.12 343 PHE A O 1
ATOM 2802 N N . THR A 1 344 ? 3.281 8.045 -33.556 1.00 88.25 344 THR A N 1
ATOM 2803 C CA . THR A 1 344 ? 4.336 7.962 -34.574 1.00 88.25 344 THR A CA 1
ATOM 2804 C C . THR A 1 344 ? 3.763 7.625 -35.949 1.00 88.25 344 THR A C 1
ATOM 2806 O O . THR A 1 344 ? 4.161 8.230 -36.935 1.00 88.25 344 THR A O 1
ATOM 2809 N N . GLU A 1 345 ? 2.819 6.685 -36.045 1.00 87.31 345 GLU A N 1
ATOM 2810 C CA . GLU A 1 345 ? 2.183 6.327 -37.320 1.00 87.31 345 GLU A CA 1
ATOM 2811 C C . GLU A 1 345 ? 1.277 7.446 -37.860 1.00 87.31 345 GLU A C 1
ATOM 2813 O O . GLU A 1 345 ? 1.130 7.562 -39.074 1.00 87.31 345 GLU A O 1
ATOM 2818 N N . THR A 1 346 ? 0.707 8.284 -36.991 1.00 88.62 346 THR A N 1
ATOM 2819 C CA . THR A 1 346 ? -0.129 9.425 -37.398 1.00 88.62 346 THR A CA 1
ATOM 2820 C C . THR A 1 346 ? 0.716 10.583 -37.928 1.00 88.62 346 THR A C 1
ATOM 2822 O O . THR A 1 346 ? 0.421 11.115 -38.995 1.00 88.62 346 THR A O 1
ATOM 2825 N N . LEU A 1 347 ? 1.786 10.959 -37.218 1.00 89.81 347 LEU A N 1
ATOM 2826 C CA . LEU A 1 347 ? 2.667 12.060 -37.633 1.00 89.81 347 LEU A CA 1
ATOM 2827 C C . LEU A 1 347 ? 3.646 11.661 -38.743 1.00 89.81 347 LEU A C 1
ATOM 2829 O O . LEU A 1 347 ? 4.002 12.485 -39.583 1.00 89.81 347 LEU A O 1
ATOM 2833 N N . TYR A 1 348 ? 4.059 10.393 -38.776 1.00 89.19 348 TYR A N 1
ATOM 2834 C CA . TYR A 1 348 ? 4.990 9.842 -39.760 1.00 89.19 348 TYR A CA 1
ATOM 2835 C C . TYR A 1 348 ? 4.339 8.648 -40.482 1.00 89.19 348 TYR A C 1
ATOM 2837 O O . TYR A 1 348 ? 4.706 7.490 -40.246 1.00 89.19 348 TYR A O 1
ATOM 2845 N N . PRO A 1 349 ? 3.362 8.890 -41.379 1.00 85.69 349 PRO A N 1
ATOM 2846 C CA . PRO A 1 349 ? 2.542 7.829 -41.970 1.00 85.69 349 PRO A CA 1
ATOM 2847 C C . PRO A 1 349 ? 3.312 6.935 -42.946 1.00 85.69 349 PRO A C 1
ATOM 2849 O O . PRO A 1 349 ? 3.010 5.745 -43.079 1.00 85.69 349 PRO A O 1
ATOM 2852 N N . THR A 1 350 ? 4.361 7.456 -43.585 1.00 87.69 350 THR A N 1
ATOM 2853 C CA . THR A 1 350 ? 5.172 6.708 -44.552 1.00 87.69 350 THR A CA 1
ATOM 2854 C C . THR A 1 350 ? 6.451 6.156 -43.927 1.00 87.69 350 THR A C 1
ATOM 2856 O O . THR A 1 350 ? 7.000 6.704 -42.970 1.00 87.69 350 THR A O 1
ATOM 2859 N N . SER A 1 351 ? 6.974 5.067 -44.498 1.00 81.19 351 SER A N 1
ATOM 2860 C CA . SER A 1 351 ? 8.266 4.515 -44.071 1.00 81.19 351 SER A CA 1
ATOM 2861 C C . SER A 1 351 ? 9.411 5.504 -44.301 1.00 81.19 351 SER A C 1
ATOM 2863 O O . SER A 1 351 ? 10.321 5.565 -43.484 1.00 81.19 351 SER A O 1
ATOM 2865 N N . ALA A 1 352 ? 9.334 6.328 -45.352 1.00 85.44 352 ALA A N 1
ATOM 2866 C CA . ALA A 1 352 ? 10.299 7.396 -45.602 1.00 85.44 352 ALA A CA 1
ATOM 2867 C C . ALA A 1 352 ? 10.302 8.448 -44.476 1.00 85.44 352 ALA A C 1
ATOM 2869 O O . ALA A 1 352 ? 11.368 8.778 -43.962 1.00 85.44 352 ALA A O 1
ATOM 2870 N N . ALA A 1 353 ? 9.122 8.901 -44.031 1.00 84.06 353 ALA A N 1
ATOM 2871 C CA . ALA A 1 353 ? 8.993 9.856 -42.929 1.00 84.06 353 ALA A CA 1
ATOM 2872 C C . ALA A 1 353 ? 9.527 9.287 -41.600 1.00 84.06 353 ALA A C 1
ATOM 2874 O O . ALA A 1 353 ? 10.247 9.971 -40.878 1.00 84.06 353 ALA A O 1
ATOM 2875 N N . ARG A 1 354 ? 9.253 8.006 -41.309 1.00 81.81 354 ARG A N 1
ATOM 2876 C CA . ARG A 1 354 ? 9.777 7.327 -40.108 1.00 81.81 354 ARG A CA 1
ATOM 2877 C C . ARG A 1 354 ? 11.296 7.146 -40.135 1.00 81.81 354 ARG A C 1
ATOM 2879 O O . ARG A 1 354 ? 11.930 7.208 -39.088 1.00 81.81 354 ARG A O 1
ATOM 2886 N N . THR A 1 355 ? 11.884 6.909 -41.306 1.00 79.88 355 THR A N 1
ATOM 2887 C CA . THR A 1 355 ? 13.342 6.769 -41.455 1.00 79.88 355 THR A CA 1
ATOM 2888 C C . THR A 1 355 ? 14.057 8.115 -41.352 1.00 79.88 355 THR A C 1
ATOM 2890 O O . THR A 1 355 ? 15.135 8.170 -40.769 1.00 79.88 355 THR A O 1
ATOM 2893 N N . ALA A 1 356 ? 13.457 9.197 -41.859 1.00 77.38 356 ALA A N 1
ATOM 2894 C CA . ALA A 1 356 ? 14.013 10.547 -41.744 1.00 77.38 356 ALA A CA 1
ATOM 2895 C C . ALA A 1 356 ? 14.152 11.015 -40.283 1.00 77.38 356 ALA A C 1
ATOM 2897 O O . ALA A 1 356 ? 15.090 11.735 -39.980 1.00 77.38 356 ALA A O 1
ATOM 2898 N N . PHE A 1 357 ? 13.270 10.558 -39.388 1.00 67.50 357 PHE A N 1
ATOM 2899 C CA . PHE A 1 357 ? 13.301 10.873 -37.952 1.00 67.50 357 PHE A CA 1
ATOM 2900 C C . PHE A 1 357 ? 14.356 10.085 -37.149 1.00 67.50 357 PHE A C 1
ATOM 2902 O O . PHE A 1 357 ? 14.684 10.454 -36.028 1.00 67.50 357 PHE A O 1
ATOM 2909 N N . LYS A 1 358 ? 14.866 8.966 -37.682 1.00 64.31 358 LYS A N 1
ATOM 2910 C CA . LYS A 1 358 ? 15.884 8.136 -37.005 1.00 64.31 358 LYS A CA 1
ATOM 2911 C C . LYS A 1 358 ? 17.319 8.639 -37.206 1.00 64.31 358 LYS A C 1
ATOM 2913 O O . LYS A 1 358 ? 18.229 8.069 -36.607 1.00 64.31 358 LYS A O 1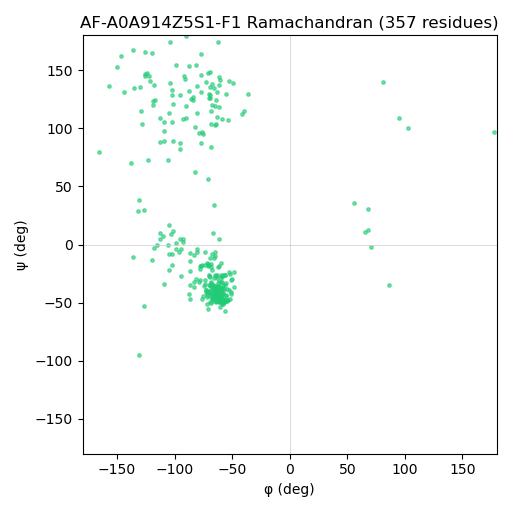
ATOM 2918 N N . LYS A 1 359 ? 17.513 9.615 -38.092 1.00 52.09 359 LYS A N 1
ATOM 2919 C CA . LYS A 1 359 ? 18.767 10.353 -38.267 1.00 52.09 359 LYS A CA 1
ATOM 2920 C C . LYS A 1 359 ? 18.711 11.608 -37.417 1.00 52.09 359 LYS A C 1
ATOM 2922 O O . LYS A 1 359 ? 19.780 11.961 -36.882 1.00 52.09 359 LYS A O 1
#

pLDDT: mean 80.69, std 19.11, range [24.88, 98.12]

Radius of gyration: 22.64 Å; Cα contacts (8 Å, |Δi|>4): 407; chains: 1; bounding box: 56×58×68 Å

Nearest PDB structures (foldseek):
  4cth-assembly1_A-2  TM=7.291E-01  e=1.694E-05  Homo sapiens
  6svy-assembly1_A  TM=7.242E-01  e=9.031E-05  Homo sapiens
  2b6p-assembly1_A  TM=1.345E-01  e=5.615E+00  Bos taurus

Mean predicted aligned error: 9.61 Å

InterPro domains:
  IPR008753 Peptidase M13, N-terminal domain [PF05649] (6-352)
  IPR042089 Peptidase M13, domain 2 [G3DSA:1.10.1380.10] (2-359)

Secondary structure (DSSP, 8-state):
----HHHHHHHHHHHHHHHHHHHTTSHHHHHHHTT-HHHHHHHHHHHHHH-----TT-TT---TTTT-HHHHHHHHHHHHHHH----SSEEEEEE-S---TT--SSEEEEEESPP-SS-GGGGSTTTIIIIIHHHHHHHHHHHHHHHHHHHT----HHHHHHHHHHHHHHHHHHHHHSS--HHHHT-GGGG-EEEEGGG----SS-HHHHHHHHHHHHT---S-GGGGGG-EEEES-HHHHHHHHHHHHHH-HHHHHHHHHHHHHHHTGGGSPPSSTT---GGGG---SSS--------------TT--TTTTSS-TT-HHHHHHHHHHHHHHHSHHHHHHHHHHHHS-SHHHHHHTT-